Protein AF-A0A962A8T6-F1 (afdb_monomer)

Solvent-accessible surface area (backbone atoms only — not comparable to full-atom values): 10203 Å² total; per-residue (Å²): 91,57,53,55,59,55,25,60,76,69,73,47,80,78,48,64,32,93,52,78,96,57,47,80,35,38,54,54,79,51,56,68,70,55,35,50,51,38,38,69,52,76,84,82,89,51,74,67,56,49,52,52,28,54,52,21,35,56,50,42,55,50,53,51,45,28,55,49,25,48,38,35,74,73,49,40,69,48,75,90,39,96,53,52,36,25,36,41,40,38,36,60,89,46,50,38,37,44,69,26,79,38,67,68,55,43,45,52,49,51,44,65,74,36,37,63,39,89,88,78,69,49,62,50,62,69,54,48,53,59,22,32,38,37,32,29,46,32,36,57,84,45,54,68,47,77,78,41,34,43,56,7,74,81,46,78,58,70,80,73,79,56,72,64,32,62,50,91,91,54,95,54,28,50,54,62,52,33,74,62,79,123

Sequence (182 aa):
MNLAALMAERGIADRTLPFGRYRDLPLSLVSRDYIAWLARSSSPKDAVFASFVADARKLQEALDAETIADGVLAGRAASGKPHPVYAIERLGDIDGVTLHDTIDAALAALSREYPVHPETGVRTTPDPEDDRILIWEILPTCHKKVVWHFSGWHWNAEEFGLDHGTLPGDAHCLYFLACNED

Nearest PDB structures (foldseek):
  6ndp-assembly1_B  TM=3.870E-01  e=3.115E+00  Xanthomonas campestris pv. campestris str. 8004
  1ca1-assembly1_A  TM=2.313E-01  e=9.636E+00  Clostridium perfringens

Structure (mmCIF, N/CA/C/O backbone):
data_AF-A0A962A8T6-F1
#
_entry.id   AF-A0A962A8T6-F1
#
loop_
_atom_site.group_PDB
_atom_site.id
_atom_site.type_symbol
_atom_site.label_atom_id
_atom_site.label_alt_id
_atom_site.label_comp_id
_atom_site.label_asym_id
_atom_site.label_entity_id
_atom_site.label_seq_id
_atom_site.pdbx_PDB_ins_code
_atom_site.Cartn_x
_atom_site.Cartn_y
_atom_site.Cartn_z
_atom_site.occupancy
_atom_site.B_iso_or_equiv
_atom_site.auth_seq_id
_atom_site.auth_comp_id
_atom_site.auth_asym_id
_atom_site.auth_atom_id
_atom_site.pdbx_PDB_model_num
ATOM 1 N N . MET A 1 1 ? -8.266 2.558 -0.183 1.00 64.88 1 MET A N 1
ATOM 2 C CA . MET A 1 1 ? -8.022 1.289 0.554 1.00 64.88 1 MET A CA 1
ATOM 3 C C . MET A 1 1 ? -9.172 0.823 1.466 1.00 64.88 1 MET A C 1
ATOM 5 O O . MET A 1 1 ? -9.723 1.600 2.256 1.00 64.88 1 MET A O 1
ATOM 9 N N . ASN A 1 2 ? -9.500 -0.478 1.406 1.00 76.81 2 ASN A N 1
ATOM 10 C CA . ASN A 1 2 ? -10.350 -1.188 2.381 1.00 76.81 2 ASN A CA 1
ATOM 11 C C . ASN A 1 2 ? -9.621 -1.303 3.740 1.00 76.81 2 ASN A C 1
ATOM 13 O O . ASN A 1 2 ? -8.437 -1.631 3.776 1.00 76.81 2 ASN A O 1
ATOM 17 N N . LEU A 1 3 ? -10.314 -1.071 4.865 1.00 80.88 3 LEU A N 1
ATOM 18 C CA . LEU A 1 3 ? -9.729 -1.186 6.211 1.00 80.88 3 LEU A CA 1
ATOM 19 C C . LEU A 1 3 ? -9.088 -2.556 6.463 1.00 80.88 3 LEU A C 1
ATOM 21 O O . LEU A 1 3 ? -8.042 -2.610 7.098 1.00 80.88 3 LEU A O 1
ATOM 25 N N . ALA A 1 4 ? -9.662 -3.642 5.939 1.00 80.00 4 ALA A N 1
ATOM 26 C CA . ALA A 1 4 ? -9.093 -4.982 6.081 1.00 80.00 4 ALA A CA 1
ATOM 27 C C . ALA A 1 4 ? -7.697 -5.099 5.441 1.00 80.00 4 ALA A C 1
ATOM 29 O O . ALA A 1 4 ? -6.780 -5.644 6.054 1.00 80.00 4 ALA A O 1
ATOM 30 N N . ALA A 1 5 ? -7.516 -4.533 4.243 1.00 72.75 5 ALA A N 1
ATOM 31 C CA . ALA A 1 5 ? -6.233 -4.536 3.540 1.00 72.75 5 ALA A CA 1
ATOM 32 C C . ALA A 1 5 ? -5.190 -3.686 4.283 1.00 72.75 5 ALA A C 1
ATOM 34 O O . ALA A 1 5 ? -4.072 -4.139 4.521 1.00 72.75 5 ALA A O 1
ATOM 35 N N . LEU A 1 6 ? -5.592 -2.500 4.756 1.00 77.81 6 LEU A N 1
ATOM 36 C CA . LEU A 1 6 ? -4.735 -1.636 5.572 1.00 77.81 6 LEU A CA 1
ATOM 37 C C . LEU A 1 6 ? -4.297 -2.322 6.872 1.00 77.81 6 LEU A C 1
ATOM 39 O O . LEU A 1 6 ? -3.151 -2.210 7.306 1.00 77.81 6 LEU A O 1
ATOM 43 N N . MET A 1 7 ? -5.215 -3.045 7.510 1.00 83.00 7 MET A N 1
ATOM 44 C CA . MET A 1 7 ? -4.932 -3.810 8.719 1.00 83.00 7 MET A CA 1
ATOM 45 C C . MET A 1 7 ? -3.929 -4.931 8.458 1.00 83.00 7 MET A C 1
ATOM 47 O O . MET A 1 7 ? -2.983 -5.072 9.232 1.00 83.00 7 MET A O 1
ATOM 51 N N . ALA A 1 8 ? -4.086 -5.672 7.358 1.00 76.12 8 ALA A N 1
ATOM 52 C CA . ALA A 1 8 ? -3.148 -6.715 6.956 1.00 76.12 8 ALA A CA 1
ATOM 53 C C . ALA A 1 8 ? -1.743 -6.145 6.685 1.00 76.12 8 ALA A C 1
ATOM 55 O O . ALA A 1 8 ? -0.771 -6.631 7.266 1.00 76.12 8 ALA A O 1
ATOM 56 N N . GLU A 1 9 ? -1.639 -5.057 5.910 1.00 70.94 9 GLU A N 1
ATOM 57 C CA . GLU A 1 9 ? -0.370 -4.368 5.608 1.00 70.94 9 GLU A CA 1
ATOM 58 C C . GLU A 1 9 ? 0.372 -3.944 6.888 1.00 70.94 9 GLU A C 1
ATOM 60 O O . GLU A 1 9 ? 1.596 -4.060 7.000 1.00 70.94 9 GLU A O 1
ATOM 65 N N . ARG A 1 10 ? -0.374 -3.455 7.885 1.00 72.94 10 ARG A N 1
ATOM 66 C CA . ARG A 1 10 ? 0.173 -2.916 9.139 1.00 72.94 10 ARG A CA 1
ATOM 67 C C . ARG A 1 10 ? 0.275 -3.942 10.264 1.00 72.94 10 ARG A C 1
ATOM 69 O O . ARG A 1 10 ? 0.683 -3.578 11.369 1.00 72.94 10 ARG A O 1
ATOM 76 N N . GLY A 1 11 ? -0.080 -5.203 10.009 1.00 76.81 11 GLY A N 1
ATOM 77 C CA . GLY A 1 11 ? -0.077 -6.265 11.016 1.00 76.81 11 GLY A CA 1
ATOM 78 C C . GLY A 1 11 ? -1.025 -5.985 12.189 1.00 76.81 11 GLY A C 1
ATOM 79 O O . GLY A 1 11 ? -0.717 -6.312 13.337 1.00 76.81 11 GLY A O 1
ATOM 80 N N . ILE A 1 12 ? -2.154 -5.327 11.924 1.00 83.12 12 ILE A N 1
ATOM 81 C CA . ILE A 1 12 ? -3.186 -5.012 12.915 1.00 83.12 12 ILE A CA 1
ATOM 82 C C . ILE A 1 12 ? -4.232 -6.126 12.877 1.00 83.12 12 ILE A C 1
ATOM 84 O O . ILE A 1 12 ? -4.820 -6.406 11.837 1.00 83.12 12 ILE A O 1
ATOM 88 N N . ALA A 1 13 ? -4.476 -6.768 14.019 1.00 84.94 13 ALA A N 1
ATOM 89 C CA . ALA A 1 13 ? -5.439 -7.860 14.103 1.00 84.94 13 ALA A CA 1
ATOM 90 C C . ALA A 1 13 ? -6.881 -7.353 13.951 1.00 84.94 13 ALA A C 1
ATOM 92 O O . ALA A 1 13 ? -7.291 -6.407 14.630 1.00 84.94 13 ALA A O 1
ATOM 93 N N . ASP A 1 14 ? -7.672 -8.031 13.118 1.00 89.81 14 ASP A N 1
ATOM 94 C CA . ASP A 1 14 ? -9.087 -7.716 12.936 1.00 89.81 14 ASP A CA 1
ATOM 95 C C . ASP A 1 14 ? -9.955 -8.331 14.039 1.00 89.81 14 ASP A C 1
ATOM 97 O O . ASP A 1 14 ? -10.406 -9.473 13.965 1.00 89.81 14 ASP A O 1
ATOM 101 N N . ARG A 1 15 ? -10.123 -7.578 15.131 1.00 90.62 15 ARG A N 1
ATOM 102 C CA . ARG A 1 15 ? -10.813 -8.033 16.346 1.00 90.62 15 ARG A CA 1
ATOM 103 C C . ARG A 1 15 ? -12.268 -7.579 16.375 1.00 90.62 15 ARG A C 1
ATOM 105 O O . ARG A 1 15 ? -12.582 -6.444 16.029 1.00 90.62 15 ARG A O 1
ATOM 112 N N . THR A 1 16 ? -13.148 -8.430 16.895 1.00 94.38 16 THR A N 1
ATOM 113 C CA . THR A 1 16 ? -14.561 -8.102 17.125 1.00 94.38 16 THR A CA 1
ATOM 114 C C . THR A 1 16 ? -14.741 -7.171 18.324 1.00 94.38 16 THR A C 1
ATOM 116 O O . THR A 1 16 ? -14.280 -7.473 19.425 1.00 94.38 16 THR A O 1
ATOM 119 N N . LEU A 1 17 ? -15.446 -6.054 18.133 1.00 91.88 17 LEU A N 1
ATOM 120 C CA . LEU A 1 17 ? -15.735 -5.071 19.179 1.00 91.88 17 LEU A CA 1
ATOM 121 C C . LEU A 1 17 ? -16.710 -5.624 20.235 1.00 91.88 17 LEU A C 1
ATOM 123 O O . LEU A 1 17 ? -17.843 -5.965 19.900 1.00 91.88 17 LEU A O 1
ATOM 127 N N . PRO A 1 18 ? -16.357 -5.623 21.534 1.00 92.19 18 PRO A N 1
ATOM 128 C CA . PRO A 1 18 ? -17.246 -6.111 22.590 1.00 92.19 18 PRO A CA 1
ATOM 129 C C . PRO A 1 18 ? -18.161 -5.023 23.183 1.00 92.19 18 PRO A C 1
ATOM 131 O O . PRO A 1 18 ? -18.877 -5.272 24.154 1.00 92.19 18 PRO A O 1
ATOM 134 N N . PHE A 1 19 ? -18.142 -3.801 22.644 1.00 89.94 19 PHE A N 1
ATOM 135 C CA . PHE A 1 19 ? -18.845 -2.648 23.211 1.00 89.94 19 PHE A CA 1
ATOM 136 C C . PHE A 1 19 ? -19.290 -1.638 22.147 1.00 89.94 19 PHE A C 1
ATOM 138 O O . PHE A 1 19 ? -18.890 -1.691 20.987 1.00 89.94 19 PHE A O 1
ATOM 145 N N . GLY A 1 20 ? -20.063 -0.642 22.591 1.00 88.00 20 GLY A N 1
ATOM 146 C CA . GLY A 1 20 ? -20.396 0.537 21.797 1.00 88.00 20 GLY A CA 1
ATOM 147 C C . GLY A 1 20 ? -21.420 0.274 20.694 1.00 88.00 20 GLY A C 1
ATOM 148 O O . GLY A 1 20 ? -22.147 -0.714 20.715 1.00 88.00 20 GLY A O 1
ATOM 149 N N . ARG A 1 21 ? -21.499 1.211 19.742 1.00 89.00 21 ARG A N 1
ATOM 150 C CA . ARG A 1 21 ? -22.480 1.195 18.644 1.00 89.00 21 ARG A CA 1
ATOM 151 C C . ARG A 1 21 ? -22.258 0.046 17.656 1.00 89.00 21 ARG A C 1
ATOM 153 O O . ARG A 1 21 ? -23.227 -0.443 17.095 1.00 89.00 21 ARG A O 1
ATOM 160 N N . TYR A 1 22 ? -21.005 -0.356 17.455 1.00 92.12 22 TYR A N 1
ATOM 161 C CA . TYR A 1 22 ? -20.598 -1.400 16.509 1.00 92.12 22 TYR A CA 1
ATOM 162 C C . TYR A 1 22 ? -20.230 -2.704 17.226 1.00 92.12 22 TYR A C 1
ATOM 164 O O . TYR A 1 22 ? -19.305 -3.404 16.827 1.00 92.12 22 TYR A O 1
ATOM 172 N N . ARG A 1 23 ? -20.917 -3.003 18.332 1.00 92.62 23 ARG A N 1
ATOM 173 C CA . ARG A 1 23 ? -20.714 -4.251 19.066 1.00 92.62 23 ARG A CA 1
ATOM 174 C C . ARG A 1 23 ? -20.942 -5.453 18.141 1.00 92.62 23 ARG A C 1
ATOM 176 O O . ARG A 1 23 ? -21.835 -5.420 17.300 1.00 92.62 23 ARG A O 1
ATOM 183 N N . ASP A 1 24 ? -20.135 -6.491 18.337 1.00 93.56 24 ASP A N 1
ATOM 184 C CA . ASP A 1 24 ? -20.158 -7.763 17.611 1.00 93.56 24 ASP A CA 1
ATOM 185 C C . ASP A 1 24 ? -19.755 -7.649 16.127 1.00 93.56 24 ASP A C 1
ATOM 187 O O . ASP A 1 24 ? -19.827 -8.626 15.384 1.00 93.56 24 ASP A O 1
ATOM 191 N N . LEU A 1 25 ? -19.241 -6.485 15.707 1.00 93.88 25 LEU A N 1
ATOM 192 C CA . LEU A 1 25 ? -18.621 -6.289 14.398 1.00 93.88 25 LEU A CA 1
ATOM 193 C C . LEU A 1 25 ? -17.084 -6.281 14.501 1.00 93.88 25 LEU A C 1
ATOM 195 O O . LEU A 1 25 ? -16.539 -5.769 15.486 1.00 93.88 25 LEU A O 1
ATOM 199 N N . PRO A 1 26 ? -16.373 -6.843 13.507 1.00 92.69 26 PRO A N 1
ATOM 200 C CA . PRO A 1 26 ? -14.920 -6.721 13.388 1.00 92.69 26 PRO A CA 1
ATOM 201 C C . PRO A 1 26 ? -14.510 -5.271 13.100 1.00 92.69 26 PRO A C 1
ATOM 203 O O . PRO A 1 26 ? -15.273 -4.530 12.476 1.00 92.69 26 PRO A O 1
ATOM 206 N N . LEU A 1 27 ? -13.313 -4.864 13.541 1.00 89.69 27 LEU A N 1
ATOM 207 C CA . LEU A 1 27 ? -12.774 -3.513 13.320 1.00 89.69 27 LEU A CA 1
ATOM 208 C C . LEU A 1 27 ? -12.817 -3.096 11.847 1.00 89.69 27 LEU A C 1
ATOM 210 O O . LEU A 1 27 ? -13.111 -1.938 11.556 1.00 89.69 27 LEU A O 1
ATOM 214 N N . SER A 1 28 ? -12.536 -4.028 10.938 1.00 90.12 28 SER A N 1
ATOM 215 C CA . SER A 1 28 ? -12.524 -3.792 9.492 1.00 90.12 28 SER A CA 1
ATOM 216 C C . SER A 1 28 ? -13.873 -3.335 8.923 1.00 90.12 28 SER A C 1
ATOM 218 O O . SER A 1 28 ? -13.904 -2.655 7.899 1.00 90.12 28 SER A O 1
ATOM 220 N N . LEU A 1 29 ? -14.986 -3.657 9.592 1.00 91.62 29 LEU A N 1
ATOM 221 C CA . LEU A 1 29 ? -16.348 -3.307 9.165 1.00 91.62 29 LEU A CA 1
ATOM 222 C C . LEU A 1 29 ? -16.914 -2.074 9.882 1.00 91.62 29 LEU A C 1
ATOM 224 O O . LEU A 1 29 ? -18.083 -1.717 9.717 1.00 91.62 29 LEU A O 1
ATOM 228 N N . VAL A 1 30 ? -16.102 -1.416 10.701 1.00 91.44 30 VAL A N 1
ATOM 229 C CA . VAL A 1 30 ? -16.508 -0.253 11.486 1.00 91.44 30 VAL A CA 1
ATOM 230 C C . VAL A 1 30 ? -16.269 1.029 10.693 1.00 91.44 30 VAL A C 1
ATOM 232 O O . VAL A 1 30 ? -15.313 1.145 9.930 1.00 91.44 30 VAL A O 1
ATOM 235 N N . SER A 1 31 ? -17.125 2.041 10.876 1.00 91.31 31 SER A N 1
ATOM 236 C CA . SER A 1 31 ? -16.968 3.307 10.153 1.00 91.31 31 SER A CA 1
ATOM 237 C C . SER A 1 31 ? -15.683 4.045 10.547 1.00 91.31 31 SER A C 1
ATOM 239 O O . SER A 1 31 ? -15.323 4.106 11.726 1.00 91.31 31 SER A O 1
ATOM 241 N N . ARG A 1 32 ? -15.042 4.711 9.575 1.00 90.38 32 ARG A N 1
ATOM 242 C CA . ARG A 1 32 ? -13.829 5.525 9.795 1.00 90.38 32 ARG A CA 1
ATOM 243 C C . ARG A 1 32 ? -14.016 6.577 10.898 1.00 90.38 32 ARG A C 1
ATOM 245 O O . ARG A 1 32 ? -13.147 6.735 11.747 1.00 90.38 32 ARG A O 1
ATOM 252 N N . ASP A 1 33 ? -15.190 7.207 10.978 1.00 91.56 33 ASP A N 1
ATOM 253 C CA . ASP A 1 33 ? -15.512 8.159 12.054 1.00 91.56 33 ASP A CA 1
ATOM 254 C C . ASP A 1 33 ? -15.456 7.539 13.455 1.00 91.56 33 ASP A C 1
ATOM 256 O O . ASP A 1 33 ? -15.075 8.198 14.426 1.00 91.56 33 ASP A O 1
ATOM 260 N N . TYR A 1 34 ? -15.840 6.266 13.578 1.00 92.31 34 TYR A N 1
ATOM 261 C CA . TYR A 1 34 ? -15.824 5.565 14.855 1.00 92.31 34 TYR A CA 1
ATOM 262 C C . TYR A 1 34 ? -14.409 5.130 15.234 1.00 92.31 34 TYR A C 1
ATOM 264 O O . TYR A 1 34 ? -14.047 5.232 16.405 1.00 92.31 34 TYR A O 1
ATOM 272 N N . ILE A 1 35 ? -13.589 4.737 14.256 1.00 92.31 35 ILE A N 1
ATOM 273 C CA . ILE A 1 35 ? -12.146 4.534 14.445 1.00 92.31 35 ILE A CA 1
ATOM 274 C C . ILE A 1 35 ? -11.491 5.828 14.944 1.00 92.31 35 ILE A C 1
ATOM 276 O O . ILE A 1 35 ? -10.820 5.816 15.975 1.00 92.31 35 ILE A O 1
ATOM 280 N N . ALA A 1 36 ? -11.771 6.963 14.300 1.00 92.75 36 ALA A N 1
ATOM 281 C CA . ALA A 1 36 ? -11.248 8.265 14.709 1.00 92.75 36 ALA A CA 1
ATOM 282 C C . ALA A 1 36 ? -11.699 8.659 16.127 1.00 92.75 36 ALA A C 1
ATOM 284 O O . ALA A 1 36 ? -10.928 9.211 16.916 1.00 92.75 36 ALA A O 1
ATOM 285 N N . TRP A 1 37 ? -12.954 8.368 16.480 1.00 93.44 37 TRP A N 1
ATOM 286 C CA . TRP A 1 37 ? -13.465 8.568 17.836 1.00 93.44 37 TRP A CA 1
ATOM 287 C C . TRP A 1 37 ? -12.764 7.665 18.865 1.00 93.44 37 TRP A C 1
ATOM 289 O O . TRP A 1 37 ? -12.344 8.161 19.915 1.00 93.44 37 TRP A O 1
ATOM 299 N N . LEU A 1 38 ? -12.580 6.373 18.567 1.00 92.19 38 LEU A N 1
ATOM 300 C CA . LEU A 1 38 ? -11.841 5.442 19.425 1.00 92.19 38 LEU A CA 1
ATOM 301 C C . LEU A 1 38 ? -10.397 5.910 19.631 1.00 92.19 38 LEU A C 1
ATOM 303 O O . LEU A 1 38 ? -9.933 5.967 20.767 1.00 92.19 38 LEU A O 1
ATOM 307 N N . ALA A 1 39 ? -9.710 6.317 18.563 1.00 92.62 39 ALA A N 1
ATOM 308 C CA . ALA A 1 39 ? -8.321 6.765 18.613 1.00 92.62 39 ALA A CA 1
ATOM 309 C C . ALA A 1 39 ? -8.121 7.992 19.526 1.00 92.62 39 ALA A C 1
ATOM 311 O O . ALA A 1 39 ? -7.145 8.065 20.283 1.00 92.62 39 ALA A O 1
ATOM 312 N N . ARG A 1 40 ? -9.077 8.934 19.493 1.00 92.50 40 ARG A N 1
ATOM 313 C CA . ARG A 1 40 ? -9.092 10.155 20.321 1.00 92.50 40 ARG A CA 1
ATOM 314 C C . ARG A 1 40 ? -9.614 9.943 21.741 1.00 92.50 40 ARG A C 1
ATOM 316 O O . ARG A 1 40 ? -9.533 10.862 22.555 1.00 92.50 40 ARG A O 1
ATOM 323 N N . SER A 1 41 ? -10.166 8.773 22.050 1.00 88.00 41 SER A N 1
ATOM 324 C CA . SER A 1 41 ? -10.720 8.509 23.374 1.00 88.00 41 SER A CA 1
ATOM 325 C C . SER A 1 41 ? -9.610 8.519 24.431 1.00 88.00 41 SER A C 1
ATOM 327 O O . SER A 1 41 ? -8.580 7.852 24.303 1.00 88.00 41 SER A O 1
ATOM 329 N N . SER A 1 42 ? -9.817 9.298 25.493 1.00 77.75 42 SER A N 1
ATOM 330 C CA . SER A 1 42 ? -8.986 9.268 26.697 1.00 77.75 42 SER A CA 1
ATOM 331 C C . SER A 1 42 ? -9.291 7.988 27.476 1.00 77.75 42 S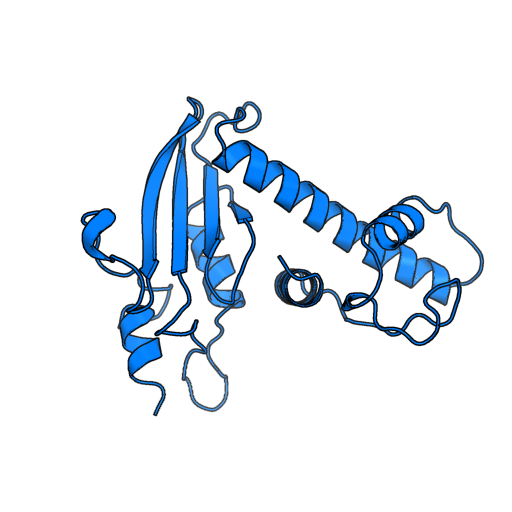ER A C 1
ATOM 333 O O . SER A 1 42 ? -10.451 7.745 27.809 1.00 77.75 42 SER A O 1
ATOM 335 N N . SER A 1 43 ? -8.286 7.164 27.778 1.00 61.84 43 SER A N 1
ATOM 336 C CA . SER A 1 43 ? -8.463 5.997 28.664 1.00 61.84 43 SER A CA 1
ATOM 337 C C . SER A 1 43 ? -9.049 6.441 30.025 1.00 61.84 43 SER A C 1
ATOM 339 O O . SER A 1 43 ? -8.544 7.452 30.523 1.00 61.84 43 SER A O 1
ATOM 341 N N . PRO A 1 44 ? -10.041 5.748 30.664 1.00 61.94 44 PRO A N 1
ATOM 342 C CA . PRO A 1 44 ? -10.351 4.299 30.572 1.00 61.94 44 PRO A CA 1
ATOM 343 C C . PRO A 1 44 ? -11.860 3.866 30.557 1.00 61.94 44 PRO A C 1
ATOM 345 O O . PRO A 1 44 ? -12.748 4.676 30.813 1.00 61.94 44 PRO A O 1
ATOM 348 N N . LYS A 1 45 ? -12.131 2.544 30.395 1.00 61.72 45 LYS A N 1
ATOM 349 C CA . LYS A 1 45 ? -13.181 1.791 31.152 1.00 61.72 45 LYS A CA 1
ATOM 350 C C . LYS A 1 45 ? -12.765 0.361 31.584 1.00 61.72 45 LYS A C 1
ATOM 352 O O . LYS A 1 45 ? -13.172 -0.047 32.663 1.00 61.72 45 LYS A O 1
ATOM 357 N N . ASP A 1 46 ? -11.900 -0.344 30.848 1.00 80.25 46 ASP 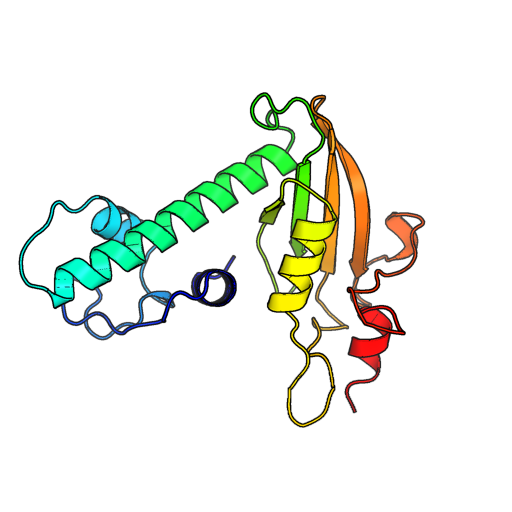A N 1
ATOM 358 C CA . ASP A 1 46 ? -11.135 -1.534 31.290 1.00 80.25 46 ASP A CA 1
ATOM 359 C C . ASP A 1 46 ? -9.936 -1.795 30.336 1.00 80.25 46 ASP A C 1
ATOM 361 O O . ASP A 1 46 ? -9.711 -1.026 29.392 1.00 80.25 46 ASP A O 1
ATOM 365 N N . ALA A 1 47 ? -9.158 -2.863 30.570 1.00 85.62 47 ALA A N 1
ATOM 366 C CA . ALA A 1 47 ? -8.017 -3.253 29.728 1.00 85.62 47 ALA A CA 1
ATOM 367 C C . ALA A 1 47 ? -8.411 -3.654 28.292 1.00 85.62 47 ALA A C 1
ATOM 369 O O . ALA A 1 47 ? -7.638 -3.438 27.355 1.00 85.62 47 ALA A O 1
ATOM 370 N N . VAL A 1 48 ? -9.618 -4.197 28.102 1.00 87.94 48 VAL A N 1
ATOM 371 C CA . VAL A 1 48 ? -10.148 -4.549 26.783 1.00 87.94 48 VAL A CA 1
ATOM 372 C C . VAL A 1 48 ? -10.343 -3.270 25.980 1.00 87.94 48 VAL A C 1
ATOM 374 O O . VAL A 1 48 ? -9.740 -3.136 24.919 1.00 87.94 48 VAL A O 1
ATOM 377 N N . PHE A 1 49 ? -11.065 -2.281 26.510 1.00 90.19 49 PHE A N 1
ATOM 378 C CA . PHE A 1 49 ? -11.268 -0.993 25.841 1.00 90.19 49 PHE A CA 1
ATOM 379 C C . PHE A 1 49 ? -9.940 -0.311 25.480 1.00 90.19 49 PHE A C 1
ATOM 381 O O . PHE A 1 49 ? -9.767 0.150 24.353 1.00 90.19 49 PHE A O 1
ATOM 388 N N . ALA A 1 50 ? -8.966 -0.312 26.398 1.00 89.31 50 ALA A N 1
ATOM 389 C CA . ALA A 1 50 ? -7.649 0.278 26.153 1.00 89.31 50 ALA A CA 1
ATOM 390 C C . ALA A 1 50 ? -6.910 -0.371 24.967 1.00 89.31 50 ALA A C 1
ATOM 392 O O . ALA A 1 50 ? -6.288 0.337 24.174 1.00 89.31 50 ALA A O 1
ATOM 393 N N . SER A 1 51 ? -7.015 -1.694 24.800 1.00 90.19 51 SER A N 1
ATOM 394 C CA . SER A 1 51 ? -6.420 -2.383 23.647 1.00 90.19 51 SER A CA 1
ATOM 395 C C . SER A 1 51 ? -7.052 -1.950 22.317 1.00 90.19 51 SER A C 1
ATOM 397 O O . SER A 1 51 ? -6.345 -1.760 21.335 1.00 90.19 51 SER A O 1
ATOM 399 N N . PHE A 1 52 ? -8.374 -1.747 22.278 1.00 91.19 52 PHE A N 1
ATOM 400 C CA . PHE A 1 52 ? -9.079 -1.277 21.077 1.00 91.19 52 PHE A CA 1
ATOM 401 C C . PHE A 1 52 ? -8.741 0.178 20.745 1.00 91.19 52 PHE A C 1
ATOM 403 O O . PHE A 1 52 ? -8.617 0.518 19.574 1.00 91.19 52 PHE A O 1
ATOM 410 N N . VAL A 1 53 ? -8.528 1.030 21.754 1.00 91.31 53 VAL A N 1
ATOM 411 C CA . VAL A 1 53 ? -8.010 2.392 21.539 1.00 91.31 53 VAL A CA 1
ATOM 412 C C . VAL A 1 53 ? -6.613 2.351 20.913 1.00 91.31 53 VAL A C 1
ATOM 414 O O . VAL A 1 53 ? -6.339 3.126 20.002 1.00 91.31 53 VAL A O 1
ATOM 417 N N . ALA A 1 54 ? -5.734 1.449 21.363 1.00 89.81 54 ALA A N 1
ATOM 418 C CA . ALA A 1 54 ? -4.396 1.306 20.789 1.00 89.81 54 ALA A CA 1
ATOM 419 C C . ALA A 1 54 ? -4.437 0.860 19.317 1.00 89.81 54 ALA A C 1
ATOM 421 O O . ALA A 1 54 ? -3.745 1.450 18.489 1.00 89.81 54 ALA A O 1
ATOM 422 N N . ASP A 1 55 ? -5.277 -0.121 18.978 1.00 89.94 55 ASP A N 1
ATOM 423 C CA . ASP A 1 55 ? -5.457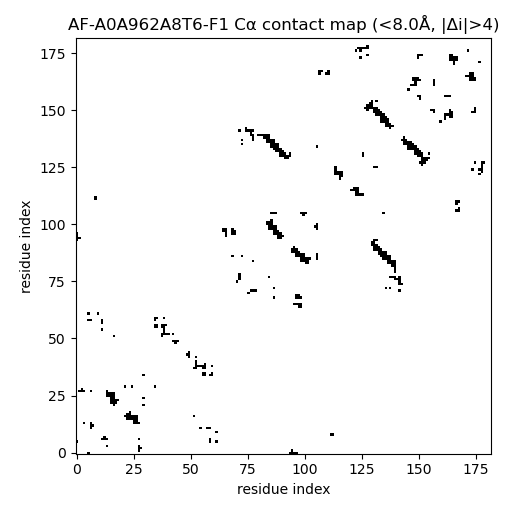 -0.553 17.586 1.00 89.94 55 ASP A CA 1
ATOM 424 C C . ASP A 1 55 ? -6.073 0.553 16.726 1.00 89.94 55 ASP A C 1
ATOM 426 O O . ASP A 1 55 ? -5.582 0.824 15.634 1.00 89.94 55 ASP A O 1
ATOM 430 N N . ALA A 1 56 ? -7.091 1.254 17.236 1.00 91.06 56 ALA A N 1
ATOM 431 C CA . ALA A 1 56 ? -7.718 2.367 16.531 1.00 91.06 56 ALA A CA 1
ATOM 432 C C . ALA A 1 56 ? -6.747 3.529 16.286 1.00 91.06 56 ALA A C 1
ATOM 434 O O . ALA A 1 56 ? -6.834 4.171 15.246 1.00 91.06 56 ALA A O 1
ATOM 435 N N . ARG A 1 57 ? -5.802 3.792 17.201 1.00 91.44 57 ARG A N 1
ATOM 436 C CA . ARG A 1 57 ? -4.734 4.783 16.982 1.00 91.44 57 ARG A CA 1
ATOM 437 C C . ARG A 1 57 ? -3.813 4.378 15.843 1.00 91.44 57 ARG A C 1
ATOM 439 O O . ARG A 1 57 ? -3.601 5.190 14.955 1.00 91.44 57 ARG A O 1
ATOM 446 N N . LYS A 1 58 ? -3.350 3.126 15.820 1.00 90.31 58 LYS A N 1
ATOM 447 C CA . LYS A 1 58 ? -2.545 2.608 14.703 1.00 90.31 58 LYS A CA 1
ATOM 448 C C . LYS A 1 58 ? -3.304 2.690 13.377 1.00 90.31 58 LYS A C 1
ATOM 450 O O . LYS A 1 58 ? -2.732 3.076 12.365 1.00 90.31 58 LYS A O 1
ATOM 455 N N . LEU A 1 59 ? -4.598 2.361 13.391 1.00 89.69 59 LEU A N 1
ATOM 456 C CA . LEU A 1 59 ? -5.462 2.469 12.216 1.00 89.69 59 LEU A CA 1
ATOM 457 C C . LEU A 1 59 ? -5.600 3.920 11.749 1.00 89.69 59 LEU A C 1
ATOM 459 O O . LEU A 1 59 ? -5.479 4.196 10.562 1.00 89.69 59 LEU A O 1
ATOM 463 N N . GLN A 1 60 ? -5.843 4.846 12.679 1.00 91.44 60 GLN A N 1
ATOM 464 C CA . GLN A 1 60 ? -5.988 6.265 12.371 1.00 91.44 60 GLN A CA 1
ATOM 465 C C . GLN A 1 60 ? -4.686 6.853 11.825 1.00 91.44 60 GLN A C 1
ATOM 467 O O . GLN A 1 60 ? -4.724 7.552 10.823 1.00 91.44 60 GLN A O 1
ATOM 472 N N . GLU A 1 61 ? -3.544 6.525 12.430 1.00 89.62 61 GLU A N 1
ATOM 473 C CA . GLU A 1 61 ? -2.223 6.919 11.929 1.00 89.62 61 GLU A CA 1
ATOM 474 C C . GLU A 1 61 ? -1.999 6.424 10.495 1.00 89.62 61 GLU A C 1
ATOM 476 O O . GLU A 1 61 ?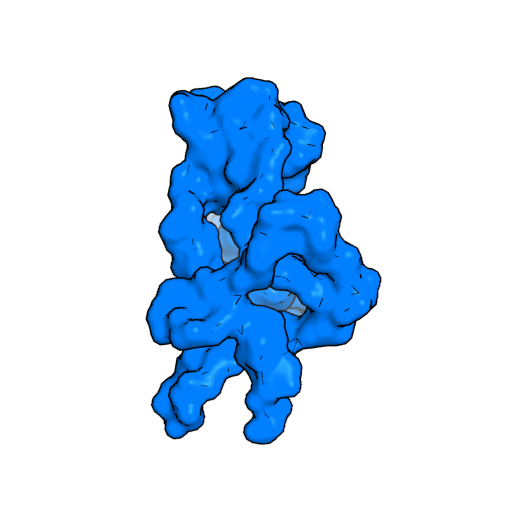 -1.476 7.160 9.660 1.00 89.62 61 GLU A O 1
ATOM 481 N N . ALA A 1 62 ? -2.433 5.201 10.183 1.00 85.69 62 ALA A N 1
ATOM 482 C CA . ALA A 1 62 ? -2.324 4.645 8.842 1.00 85.69 62 ALA A CA 1
ATOM 483 C C . ALA A 1 62 ? -3.280 5.315 7.831 1.00 85.69 62 ALA A C 1
ATOM 485 O O . ALA A 1 62 ? -2.868 5.605 6.711 1.00 85.69 62 ALA A O 1
ATOM 486 N N . LEU A 1 63 ? -4.517 5.634 8.230 1.00 87.62 63 LEU A N 1
ATOM 487 C CA . LEU A 1 63 ? -5.475 6.393 7.408 1.00 87.62 63 LEU A CA 1
ATOM 488 C C . LEU A 1 63 ? -5.003 7.831 7.140 1.00 87.62 63 LEU A C 1
ATOM 490 O O . LEU A 1 63 ? -5.156 8.357 6.034 1.00 87.62 63 LEU A O 1
ATOM 494 N N . ASP A 1 64 ? -4.416 8.475 8.148 1.00 89.12 64 ASP A N 1
ATOM 495 C CA . ASP A 1 64 ? -3.824 9.804 8.009 1.00 89.12 64 ASP A CA 1
ATOM 496 C C . ASP A 1 64 ? -2.613 9.743 7.065 1.00 89.12 64 ASP A C 1
ATOM 498 O O . ASP A 1 64 ? -2.455 10.611 6.205 1.00 89.12 64 ASP A O 1
ATOM 502 N N . ALA A 1 65 ? -1.792 8.690 7.164 1.00 86.62 65 ALA A N 1
ATOM 503 C CA . ALA A 1 65 ? -0.670 8.455 6.260 1.00 86.62 65 ALA A CA 1
ATOM 504 C C . ALA A 1 65 ? -1.117 8.218 4.807 1.00 86.62 65 ALA A C 1
ATOM 506 O O . ALA A 1 65 ? -0.488 8.770 3.907 1.00 86.62 65 ALA A O 1
ATOM 507 N N . GLU A 1 66 ? -2.200 7.470 4.569 1.00 86.50 66 GLU A N 1
ATOM 508 C CA . GLU A 1 66 ? -2.814 7.305 3.237 1.00 86.50 66 GLU A CA 1
ATOM 509 C C . GLU A 1 66 ? -3.298 8.658 2.694 1.00 86.50 66 GLU A C 1
ATOM 511 O O . GLU A 1 66 ? -2.944 9.047 1.587 1.00 86.50 66 GLU A O 1
ATOM 516 N N . THR A 1 67 ? -3.990 9.458 3.513 1.00 88.50 67 THR A N 1
ATOM 517 C CA . THR A 1 67 ? -4.448 10.805 3.115 1.00 88.50 67 THR A CA 1
ATOM 518 C C . THR A 1 67 ? -3.278 11.725 2.739 1.00 88.50 67 THR A C 1
ATOM 520 O O . THR A 1 67 ? -3.365 12.529 1.805 1.00 88.50 67 THR A O 1
ATOM 523 N N . ILE A 1 68 ? -2.167 11.634 3.476 1.00 88.44 68 ILE A N 1
ATOM 524 C CA . ILE A 1 68 ? -0.929 12.345 3.147 1.00 88.44 68 ILE A CA 1
ATOM 525 C C . ILE A 1 68 ? -0.350 11.806 1.836 1.00 88.44 68 ILE A C 1
ATOM 527 O O . ILE A 1 68 ? 0.037 12.604 0.985 1.00 88.44 68 ILE A O 1
ATOM 531 N N . ALA A 1 69 ? -0.318 10.485 1.658 1.00 88.75 69 ALA A N 1
ATOM 532 C CA . ALA A 1 69 ? 0.188 9.822 0.464 1.00 88.75 69 ALA A CA 1
ATOM 533 C C . ALA A 1 69 ? -0.567 10.237 -0.801 1.00 88.75 69 ALA A C 1
ATOM 535 O O . ALA A 1 69 ? 0.070 10.682 -1.756 1.00 88.75 69 ALA A O 1
ATOM 536 N N . ASP A 1 70 ? -1.898 10.213 -0.762 1.00 89.56 70 ASP A N 1
ATOM 537 C CA . ASP A 1 70 ? -2.770 10.715 -1.826 1.00 89.56 70 ASP A CA 1
ATOM 538 C C . ASP A 1 70 ? -2.475 12.179 -2.136 1.00 89.56 70 ASP A C 1
ATOM 540 O O . ASP A 1 70 ? -2.332 12.578 -3.292 1.00 89.56 70 ASP A O 1
ATOM 544 N N . GLY A 1 71 ? -2.338 12.998 -1.090 1.00 89.19 71 GLY A N 1
ATOM 545 C CA . GLY A 1 71 ? -1.987 14.403 -1.228 1.00 89.19 71 GLY A CA 1
ATOM 546 C C . GLY A 1 71 ? -0.669 14.597 -1.975 1.00 89.19 71 GLY A C 1
ATOM 547 O O . GLY A 1 71 ? -0.610 15.391 -2.914 1.00 89.19 71 GLY A O 1
ATOM 548 N N . VAL A 1 72 ? 0.375 13.872 -1.574 1.00 88.69 72 VAL A N 1
ATOM 549 C CA . VAL A 1 72 ? 1.703 13.940 -2.195 1.00 88.69 72 VAL A CA 1
ATOM 550 C C . VAL A 1 72 ? 1.665 13.441 -3.638 1.00 88.69 72 VAL A C 1
ATOM 552 O O . VAL A 1 72 ? 2.196 14.104 -4.529 1.00 88.69 72 VAL A O 1
ATOM 555 N N . 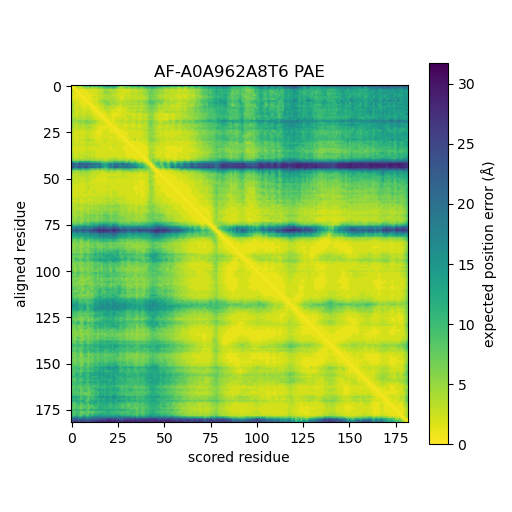LEU A 1 73 ? 0.978 12.328 -3.900 1.00 90.00 73 LEU A N 1
ATOM 556 C CA . LEU A 1 73 ? 0.805 11.796 -5.249 1.00 90.00 73 LEU A CA 1
ATOM 557 C C . LEU A 1 73 ? 0.040 12.772 -6.158 1.00 90.00 73 LEU A C 1
ATOM 559 O O . LEU A 1 73 ? 0.377 12.909 -7.338 1.00 90.00 73 LEU A O 1
ATOM 563 N N . ALA A 1 74 ? -0.939 13.499 -5.616 1.00 89.69 74 ALA A N 1
ATOM 564 C CA . ALA A 1 74 ? -1.689 14.548 -6.307 1.00 89.69 74 ALA A CA 1
ATOM 565 C C . ALA A 1 74 ? -0.904 15.865 -6.492 1.00 89.69 74 ALA A C 1
ATOM 567 O O . ALA A 1 74 ? -1.452 16.844 -6.998 1.00 89.69 74 ALA A O 1
ATOM 568 N N . GLY A 1 75 ? 0.371 15.917 -6.090 1.00 83.88 75 GLY A N 1
ATOM 569 C CA . GLY A 1 75 ? 1.232 17.085 -6.270 1.00 83.88 75 GLY A CA 1
ATOM 570 C C . GLY A 1 75 ? 1.129 18.124 -5.154 1.00 83.88 75 GLY A C 1
ATOM 571 O O . GLY A 1 75 ? 1.621 19.243 -5.313 1.00 83.88 75 GLY A O 1
ATOM 572 N N . ARG A 1 76 ? 0.527 17.789 -4.002 1.00 82.81 76 ARG A N 1
ATOM 573 C CA . ARG A 1 76 ? 0.801 18.562 -2.783 1.00 82.81 76 ARG A CA 1
ATOM 574 C C . ARG A 1 76 ? 2.265 18.343 -2.432 1.00 82.81 76 ARG A C 1
ATOM 576 O O . ARG A 1 76 ? 2.776 17.237 -2.582 1.00 82.81 76 ARG A O 1
ATOM 583 N N . ALA A 1 77 ? 2.929 19.400 -1.969 1.00 67.88 77 ALA A N 1
ATOM 584 C CA . ALA A 1 77 ? 4.338 19.330 -1.613 1.00 67.88 77 ALA A CA 1
ATOM 585 C C . ALA A 1 77 ? 4.605 18.082 -0.763 1.00 67.88 77 ALA A C 1
ATOM 587 O O . ALA A 1 77 ? 3.936 17.888 0.256 1.00 67.88 77 ALA A O 1
ATOM 588 N N . ALA A 1 78 ? 5.576 17.266 -1.190 1.00 62.38 78 ALA A N 1
ATOM 589 C CA . ALA A 1 78 ? 6.136 16.155 -0.426 1.00 62.38 78 ALA A CA 1
ATOM 590 C C . ALA A 1 78 ? 6.842 16.719 0.817 1.00 62.38 78 ALA A C 1
ATOM 592 O O . ALA A 1 78 ? 8.062 16.829 0.867 1.00 62.38 78 ALA A O 1
ATOM 593 N N . SER A 1 79 ? 6.038 17.223 1.755 1.00 56.12 79 SER A N 1
ATOM 594 C CA . SER A 1 79 ? 6.362 17.737 3.082 1.00 56.12 79 SER A CA 1
ATOM 595 C C . SER A 1 79 ? 7.842 18.082 3.291 1.00 56.12 79 SER A C 1
ATOM 597 O O . SER A 1 79 ? 8.528 17.375 4.021 1.00 56.12 79 SER A O 1
ATOM 599 N N . GLY A 1 80 ? 8.361 19.123 2.629 1.00 62.00 80 GLY A N 1
ATOM 600 C CA . GLY A 1 80 ? 9.708 19.653 2.887 1.00 62.00 80 GLY A CA 1
ATOM 601 C C . GLY A 1 80 ? 10.855 18.629 2.904 1.00 62.00 80 GLY A C 1
ATOM 602 O O . GLY A 1 80 ? 11.874 18.898 3.541 1.00 62.00 80 GLY A O 1
ATOM 603 N N . LYS A 1 81 ? 10.709 17.457 2.268 1.00 70.31 81 LYS A N 1
ATOM 604 C CA . LYS A 1 81 ? 11.756 16.432 2.278 1.00 70.31 81 LYS A CA 1
ATOM 605 C C . LYS A 1 81 ? 12.885 16.855 1.329 1.00 70.31 81 LYS A C 1
ATOM 607 O O . LYS A 1 81 ? 12.608 17.290 0.212 1.00 70.31 81 LYS A O 1
ATOM 612 N N . PRO A 1 82 ? 14.162 16.728 1.736 1.00 80.06 82 PRO A N 1
ATOM 613 C CA . PRO A 1 82 ? 15.301 17.108 0.894 1.00 80.06 82 PRO A CA 1
ATOM 614 C C . PRO A 1 82 ? 15.579 16.104 -0.238 1.00 80.06 82 PRO A C 1
ATOM 616 O O . PRO A 1 82 ? 16.427 16.358 -1.092 1.00 80.06 82 PRO A O 1
ATOM 619 N N . HIS A 1 83 ? 14.886 14.964 -0.243 1.00 87.31 83 HIS A N 1
ATOM 620 C CA . HIS A 1 83 ? 15.106 13.843 -1.151 1.00 87.31 83 HIS A CA 1
ATOM 621 C C . HIS A 1 83 ? 13.782 13.380 -1.772 1.00 87.31 83 HIS A C 1
ATOM 623 O O . HIS A 1 83 ? 12.722 13.692 -1.217 1.00 87.31 83 HIS A O 1
ATOM 629 N N . PRO A 1 84 ? 13.831 12.655 -2.907 1.00 91.62 84 PRO A N 1
ATOM 630 C CA . PRO A 1 84 ? 12.647 12.035 -3.482 1.00 91.62 84 PRO A CA 1
ATOM 631 C C . PRO A 1 84 ? 11.964 11.095 -2.490 1.00 91.62 84 PRO A C 1
ATOM 633 O O . PRO A 1 84 ? 12.623 10.475 -1.656 1.00 91.62 84 PRO A O 1
ATOM 636 N N . VAL A 1 85 ? 10.649 10.980 -2.615 1.00 94.62 85 VAL A N 1
ATOM 637 C CA . VAL A 1 85 ? 9.838 9.982 -1.911 1.00 94.62 85 VAL A CA 1
ATOM 638 C C . VAL A 1 85 ? 9.196 9.047 -2.924 1.00 94.62 85 VAL A C 1
ATOM 640 O O . VAL A 1 85 ? 9.039 9.403 -4.093 1.00 94.62 85 VAL A O 1
ATOM 643 N N . TYR A 1 86 ? 8.819 7.857 -2.472 1.00 96.06 86 TYR A N 1
ATOM 644 C CA . TYR A 1 86 ? 8.287 6.805 -3.325 1.00 96.06 86 TYR A CA 1
ATOM 645 C C . TYR A 1 86 ? 6.856 6.484 -2.918 1.00 96.06 86 TYR A C 1
ATOM 647 O O . TYR A 1 86 ? 6.614 6.084 -1.781 1.00 96.06 86 TYR A O 1
ATOM 655 N N . ALA A 1 87 ? 5.903 6.674 -3.827 1.00 95.62 87 ALA A N 1
ATOM 656 C CA . ALA A 1 87 ? 4.506 6.329 -3.591 1.00 95.62 87 ALA A CA 1
ATOM 657 C C . ALA A 1 87 ? 4.167 5.024 -4.308 1.00 95.62 87 ALA A C 1
ATOM 659 O O . ALA A 1 87 ? 4.361 4.935 -5.515 1.00 95.62 87 ALA A O 1
ATOM 660 N N . ILE A 1 88 ? 3.644 4.038 -3.584 1.00 96.62 88 ILE A N 1
ATOM 661 C CA . ILE A 1 88 ? 2.988 2.876 -4.190 1.00 96.62 88 ILE A CA 1
ATOM 662 C C . ILE A 1 88 ? 1.516 3.234 -4.351 1.00 96.62 88 ILE A C 1
ATOM 664 O O . ILE A 1 88 ? 0.857 3.477 -3.342 1.00 96.62 88 ILE A O 1
ATOM 668 N N . GLU A 1 89 ? 1.028 3.259 -5.582 1.00 96.56 89 GLU A N 1
ATOM 669 C CA . GLU A 1 89 ? -0.379 3.423 -5.947 1.00 96.56 89 GLU A CA 1
ATOM 670 C C . GLU A 1 89 ? -0.934 2.075 -6.415 1.00 96.56 89 GLU A C 1
ATOM 672 O O . GLU A 1 89 ? -0.307 1.400 -7.234 1.00 96.56 89 GLU A O 1
ATOM 677 N N . ARG A 1 90 ? -2.092 1.687 -5.880 1.00 95.12 90 ARG A N 1
ATOM 678 C CA . ARG A 1 90 ? -2.805 0.441 -6.190 1.00 95.12 90 ARG A CA 1
ATOM 679 C C . ARG A 1 90 ? -4.131 0.788 -6.856 1.00 95.12 90 ARG A C 1
ATOM 681 O O . ARG A 1 90 ? -4.806 1.708 -6.399 1.00 95.12 90 ARG A O 1
ATOM 688 N N . LEU A 1 91 ? -4.464 0.091 -7.933 1.00 94.31 91 LEU A N 1
ATOM 689 C CA . LEU A 1 91 ? -5.639 0.316 -8.773 1.00 94.31 91 LEU A CA 1
ATOM 690 C C . LEU A 1 91 ? -6.218 -1.039 -9.202 1.00 94.31 91 LEU A C 1
ATOM 692 O O . LEU A 1 91 ? -5.464 -2.004 -9.304 1.00 94.31 91 LEU A O 1
ATOM 696 N N . GLY A 1 92 ? -7.511 -1.080 -9.530 1.00 92.12 92 GLY A N 1
ATOM 697 C CA . GLY A 1 92 ? -8.215 -2.312 -9.900 1.00 92.12 92 GLY A CA 1
ATOM 698 C C . GLY A 1 92 ? -9.124 -2.784 -8.770 1.00 92.12 92 GLY A C 1
ATOM 699 O O . GLY A 1 92 ? -9.842 -1.967 -8.183 1.00 92.12 92 GLY A O 1
ATOM 700 N N . ASP A 1 93 ? -9.065 -4.077 -8.456 1.00 89.94 93 ASP A N 1
ATOM 701 C CA . ASP A 1 93 ? -9.754 -4.661 -7.300 1.00 89.94 93 ASP A CA 1
ATOM 702 C C . ASP A 1 93 ? -9.010 -4.367 -5.987 1.00 89.94 93 ASP A C 1
ATOM 704 O O . ASP A 1 93 ? -9.592 -4.371 -4.893 1.00 89.94 93 ASP A O 1
ATOM 708 N N . ILE A 1 94 ? -7.728 -4.018 -6.098 1.00 88.00 94 ILE A N 1
ATOM 709 C CA . ILE A 1 94 ? -6.933 -3.380 -5.050 1.00 88.00 94 ILE A CA 1
ATOM 710 C C . ILE A 1 94 ? -6.995 -1.846 -5.131 1.00 88.00 94 ILE A C 1
ATOM 712 O O . ILE A 1 94 ? -7.159 -1.249 -6.191 1.00 88.00 94 ILE A O 1
ATOM 716 N N . ASP A 1 95 ? -6.818 -1.176 -3.989 1.00 87.12 95 ASP A N 1
ATOM 717 C CA . ASP A 1 95 ? -6.854 0.289 -3.920 1.00 87.12 95 ASP A CA 1
ATOM 718 C C . ASP A 1 95 ? -6.071 0.830 -2.715 1.00 87.12 95 ASP A C 1
ATOM 720 O O . ASP A 1 95 ? -6.065 0.234 -1.631 1.00 87.12 95 ASP A O 1
ATOM 724 N N . GLY A 1 96 ? -5.479 2.012 -2.878 1.00 88.25 96 GLY A N 1
ATOM 725 C CA . GLY A 1 96 ? -4.794 2.762 -1.830 1.00 88.25 96 GLY A CA 1
ATOM 726 C C . GLY A 1 96 ? -3.391 3.217 -2.207 1.00 88.25 96 GLY A C 1
ATOM 727 O O . GLY A 1 96 ? -2.713 2.623 -3.052 1.00 88.25 96 GLY A O 1
ATOM 728 N N . VAL A 1 97 ? -2.926 4.254 -1.506 1.00 91.94 97 VAL A N 1
ATOM 729 C CA . VAL A 1 97 ? -1.599 4.837 -1.713 1.00 91.94 97 VAL A CA 1
ATOM 730 C C . VAL A 1 97 ? -0.779 4.801 -0.428 1.00 91.94 97 VAL A C 1
ATOM 732 O O . VAL A 1 97 ? -1.240 5.158 0.654 1.00 91.94 97 VAL A O 1
ATOM 735 N N . THR A 1 98 ? 0.483 4.388 -0.544 1.00 92.06 98 THR A N 1
ATOM 736 C CA . THR A 1 98 ? 1.434 4.365 0.581 1.00 92.06 98 THR A CA 1
ATOM 737 C C . THR A 1 98 ? 2.726 5.078 0.210 1.00 92.06 98 THR A C 1
ATOM 739 O O . THR A 1 98 ? 3.234 4.861 -0.887 1.00 92.06 98 THR A O 1
ATOM 742 N N . LEU A 1 99 ? 3.282 5.878 1.125 1.00 92.19 99 LEU A N 1
ATOM 743 C CA . LEU A 1 99 ? 4.565 6.567 0.943 1.00 92.19 99 LEU A CA 1
ATOM 744 C C . LEU A 1 99 ? 5.720 5.851 1.639 1.00 92.19 99 LEU A C 1
ATOM 746 O O . LEU A 1 99 ? 5.588 5.380 2.768 1.00 92.19 99 LEU A O 1
ATOM 750 N N . HIS A 1 100 ? 6.874 5.878 0.982 1.00 93.38 100 HIS A N 1
ATOM 751 C CA . HIS A 1 100 ? 8.124 5.272 1.420 1.00 93.38 100 HIS A CA 1
ATOM 752 C C . HIS A 1 100 ? 9.286 6.232 1.168 1.00 93.38 100 HIS A C 1
ATOM 754 O O . HIS A 1 100 ? 9.288 6.996 0.201 1.00 93.38 100 HIS A O 1
ATOM 760 N N . ASP A 1 101 ? 10.296 6.188 2.033 1.00 92.56 101 ASP A N 1
ATOM 761 C CA . ASP A 1 101 ? 11.461 7.077 1.931 1.00 92.56 101 ASP A CA 1
ATOM 762 C C . ASP A 1 101 ? 12.471 6.626 0.867 1.00 92.56 101 ASP A C 1
ATOM 764 O O . ASP A 1 101 ? 13.269 7.429 0.389 1.00 92.56 101 ASP A O 1
ATOM 768 N N . THR A 1 102 ? 12.444 5.348 0.484 1.00 95.56 102 THR A N 1
ATOM 769 C CA . THR A 1 102 ? 13.332 4.768 -0.529 1.00 95.56 102 THR A CA 1
ATOM 770 C C . THR A 1 102 ? 12.583 3.769 -1.406 1.00 95.56 102 THR A C 1
ATOM 772 O O . THR A 1 102 ? 11.565 3.205 -0.994 1.00 95.56 102 THR A O 1
ATOM 775 N N . ILE A 1 103 ? 13.120 3.509 -2.602 1.00 96.75 103 ILE A N 1
ATOM 776 C CA . ILE A 1 103 ? 12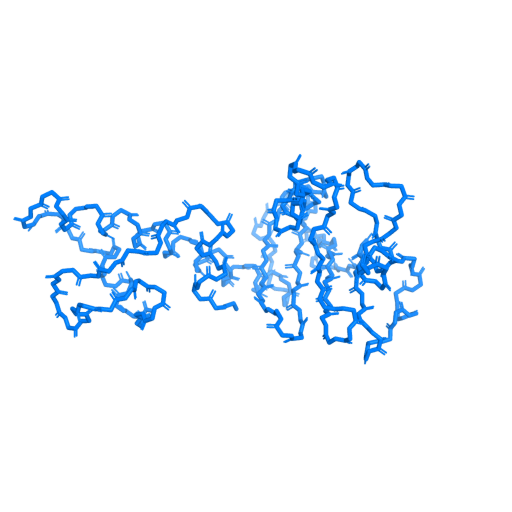.609 2.455 -3.485 1.00 96.75 103 ILE A CA 1
ATOM 777 C C . ILE A 1 103 ? 12.695 1.074 -2.822 1.00 96.75 103 ILE A C 1
ATOM 779 O O . ILE A 1 103 ? 11.738 0.310 -2.884 1.00 96.75 103 ILE A O 1
ATOM 783 N N . ASP A 1 104 ? 13.780 0.784 -2.101 1.00 96.69 104 ASP A N 1
ATOM 784 C CA . ASP A 1 104 ? 13.953 -0.492 -1.397 1.00 96.69 104 ASP A CA 1
ATOM 785 C C . ASP A 1 104 ? 12.876 -0.705 -0.330 1.00 96.69 104 ASP A C 1
ATOM 787 O O . ASP A 1 104 ? 12.362 -1.811 -0.174 1.00 96.69 104 ASP A O 1
ATOM 791 N N . ALA A 1 105 ? 12.491 0.356 0.389 1.00 94.88 105 ALA A N 1
ATOM 792 C CA . ALA A 1 105 ? 11.417 0.287 1.373 1.00 94.88 105 ALA A CA 1
ATOM 793 C C . ALA A 1 105 ? 10.058 0.010 0.711 1.00 94.88 105 ALA A C 1
ATOM 795 O O . ALA A 1 105 ? 9.296 -0.813 1.223 1.00 94.88 105 ALA A O 1
ATOM 796 N N . ALA A 1 106 ? 9.792 0.631 -0.444 1.00 95.75 106 ALA A N 1
ATOM 797 C CA . ALA A 1 106 ? 8.586 0.379 -1.227 1.00 95.75 106 ALA A CA 1
ATOM 798 C C . ALA A 1 106 ? 8.538 -1.070 -1.750 1.00 95.75 106 ALA A C 1
ATOM 800 O O . ALA A 1 106 ? 7.548 -1.772 -1.552 1.00 95.75 106 ALA A O 1
ATOM 801 N N . LEU A 1 107 ? 9.632 -1.567 -2.333 1.00 97.12 107 LEU A N 1
ATOM 802 C CA . LEU A 1 107 ? 9.730 -2.950 -2.814 1.00 97.12 107 LEU A CA 1
ATOM 803 C C . LEU A 1 107 ? 9.639 -3.972 -1.673 1.00 97.12 107 LEU A C 1
ATOM 805 O O . LEU A 1 107 ? 9.014 -5.024 -1.823 1.00 97.12 107 LEU A O 1
ATOM 809 N N . ALA A 1 108 ? 10.215 -3.665 -0.510 1.00 94.12 108 ALA A N 1
ATOM 810 C CA . ALA A 1 108 ? 10.078 -4.492 0.684 1.00 94.12 108 ALA A CA 1
ATOM 811 C C . ALA A 1 108 ? 8.638 -4.498 1.220 1.00 94.12 108 ALA A C 1
ATOM 813 O O . ALA A 1 108 ? 8.212 -5.504 1.783 1.00 94.12 108 ALA A O 1
ATOM 814 N N . ALA A 1 109 ? 7.888 -3.401 1.066 1.00 91.56 109 ALA A N 1
ATOM 815 C CA . ALA A 1 109 ? 6.466 -3.362 1.398 1.00 91.56 109 ALA A CA 1
ATOM 816 C C . ALA A 1 109 ? 5.650 -4.260 0.463 1.00 91.56 109 ALA A C 1
ATOM 818 O O . ALA A 1 109 ? 4.939 -5.127 0.964 1.00 91.56 109 ALA A O 1
ATOM 819 N N . LEU A 1 110 ? 5.849 -4.158 -0.856 1.00 94.12 110 LEU A N 1
ATOM 820 C CA . LEU A 1 110 ? 5.210 -5.068 -1.817 1.00 94.12 110 LEU A CA 1
ATOM 821 C C . LEU A 1 110 ? 5.584 -6.532 -1.566 1.00 94.12 110 LEU A C 1
ATOM 823 O O . LEU A 1 110 ? 4.732 -7.404 -1.632 1.00 94.12 110 LEU A O 1
ATOM 827 N N . SER A 1 111 ? 6.834 -6.816 -1.196 1.00 93.88 111 SER A N 1
ATOM 828 C CA . SER A 1 111 ? 7.264 -8.185 -0.869 1.00 93.88 111 SER A CA 1
ATOM 829 C C . SER A 1 111 ? 6.566 -8.765 0.366 1.00 93.88 111 SER A C 1
ATOM 831 O O . SER A 1 111 ? 6.476 -9.984 0.487 1.00 93.88 111 SER A O 1
ATOM 833 N N . ARG A 1 112 ? 6.114 -7.914 1.300 1.00 90.31 112 ARG A N 1
ATOM 834 C CA . ARG A 1 112 ? 5.310 -8.332 2.460 1.00 90.31 112 ARG A CA 1
ATOM 835 C C . ARG A 1 112 ? 3.833 -8.486 2.115 1.00 90.31 112 ARG A C 1
ATOM 837 O O . ARG A 1 112 ? 3.185 -9.342 2.700 1.00 90.31 112 ARG A O 1
ATOM 844 N N . GLU A 1 113 ? 3.327 -7.645 1.218 1.00 89.44 113 GLU A N 1
ATOM 845 C CA . GLU A 1 113 ? 1.953 -7.699 0.706 1.00 89.44 113 GLU A CA 1
ATOM 846 C C . GLU A 1 113 ? 1.727 -8.948 -0.154 1.00 89.44 113 GLU A C 1
ATOM 848 O O . GLU A 1 113 ? 0.697 -9.601 -0.033 1.00 89.44 113 GLU A O 1
ATOM 853 N N . TYR A 1 114 ? 2.747 -9.332 -0.921 1.00 91.44 114 TYR A N 1
ATOM 854 C CA . TYR A 1 114 ? 2.762 -10.485 -1.812 1.00 91.44 114 TYR A CA 1
ATOM 855 C C . TYR A 1 114 ? 3.827 -11.495 -1.368 1.00 91.44 114 TYR A C 1
ATOM 857 O O . TYR A 1 114 ? 4.863 -11.609 -2.025 1.00 91.44 114 TYR A O 1
ATOM 865 N N . PRO A 1 115 ? 3.668 -12.172 -0.216 1.00 91.19 115 PRO A N 1
ATOM 866 C CA . PRO A 1 115 ? 4.698 -13.041 0.338 1.00 91.19 115 PRO A CA 1
ATOM 867 C C . PRO A 1 115 ? 4.902 -14.324 -0.476 1.00 91.19 115 PRO A C 1
ATOM 869 O O . PRO A 1 115 ? 4.036 -14.791 -1.211 1.00 91.19 115 PRO A O 1
ATOM 872 N N . VAL A 1 116 ? 6.064 -14.946 -0.277 1.00 91.31 116 VAL A N 1
ATOM 873 C CA . VAL A 1 116 ? 6.322 -16.319 -0.725 1.00 91.31 116 VAL A CA 1
ATOM 874 C C . VAL A 1 116 ? 5.713 -17.293 0.278 1.00 91.31 116 VAL A C 1
ATOM 876 O O . VAL A 1 116 ? 6.021 -17.232 1.471 1.00 91.31 116 VAL A O 1
ATOM 879 N N . HIS A 1 117 ? 4.859 -18.197 -0.196 1.00 88.38 117 HIS A N 1
ATOM 880 C CA . HIS A 1 117 ? 4.253 -19.224 0.635 1.00 88.38 117 HIS A CA 1
ATOM 881 C C . HIS A 1 117 ? 5.337 -20.197 1.137 1.00 88.38 117 HIS A C 1
ATOM 883 O O . HIS A 1 117 ? 6.084 -20.759 0.329 1.00 88.38 117 HIS A O 1
ATOM 889 N N . PRO A 1 118 ? 5.447 -20.429 2.459 1.00 87.00 118 PRO A N 1
ATOM 890 C CA . PRO A 1 118 ? 6.587 -21.136 3.044 1.00 87.00 118 PRO A CA 1
ATOM 891 C C . PRO A 1 118 ? 6.672 -22.611 2.635 1.00 87.00 118 PRO A C 1
ATOM 893 O O . PRO A 1 118 ? 7.758 -23.182 2.647 1.00 87.00 118 PRO A O 1
ATOM 896 N N . GLU A 1 119 ? 5.545 -23.233 2.282 1.00 87.06 119 GLU A N 1
ATOM 897 C CA . GLU A 1 119 ? 5.496 -24.664 1.954 1.00 87.06 119 GLU A CA 1
ATOM 898 C C . GLU A 1 119 ? 5.718 -24.949 0.467 1.00 87.06 119 GLU A C 1
ATO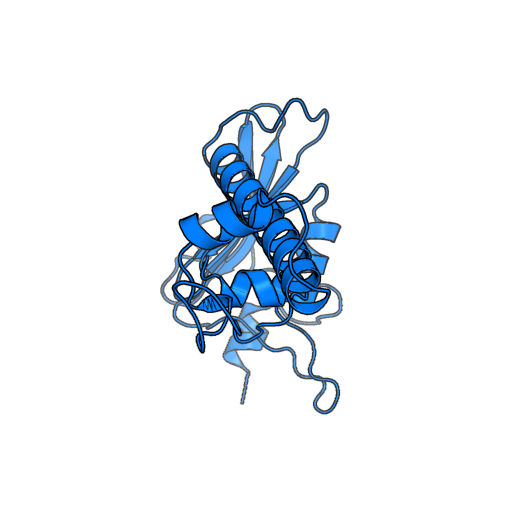M 900 O O . GLU A 1 119 ? 6.304 -25.969 0.115 1.00 87.06 119 GLU A O 1
ATOM 905 N N . THR A 1 120 ? 5.251 -24.059 -0.409 1.00 86.38 120 THR A N 1
ATOM 906 C CA . THR A 1 120 ? 5.270 -24.269 -1.866 1.00 86.38 120 THR A CA 1
ATOM 907 C C . THR A 1 120 ? 6.393 -23.484 -2.536 1.00 86.38 120 THR A C 1
ATOM 909 O O . THR A 1 120 ? 6.784 -23.815 -3.650 1.00 86.38 120 THR A O 1
ATOM 912 N N . GLY A 1 121 ? 6.922 -22.445 -1.877 1.00 85.94 121 GLY A N 1
ATOM 913 C CA . GLY A 1 121 ? 7.885 -21.520 -2.474 1.00 85.94 121 GLY A CA 1
ATOM 914 C C . GLY A 1 121 ? 7.278 -20.610 -3.547 1.00 85.94 121 GLY A C 1
ATOM 915 O O . GLY A 1 121 ? 8.015 -19.862 -4.183 1.00 85.94 121 GLY A O 1
ATOM 916 N N . VAL A 1 122 ? 5.956 -20.659 -3.743 1.00 87.12 122 VAL A N 1
ATOM 917 C CA . VAL A 1 122 ? 5.228 -19.835 -4.715 1.00 87.12 122 VAL A CA 1
ATOM 918 C C . VAL A 1 122 ? 4.860 -18.506 -4.068 1.00 87.12 122 VAL A C 1
ATOM 920 O O . VAL A 1 122 ? 4.375 -18.470 -2.936 1.00 87.12 122 VAL A O 1
ATOM 923 N N . ARG A 1 123 ? 5.120 -17.406 -4.774 1.00 90.31 123 ARG A N 1
ATOM 924 C CA . ARG A 1 123 ? 4.712 -16.064 -4.357 1.00 90.31 123 ARG A CA 1
ATOM 925 C C . ARG A 1 123 ? 3.229 -15.866 -4.641 1.00 90.31 123 ARG A C 1
ATOM 927 O O . ARG A 1 123 ? 2.800 -16.175 -5.738 1.00 90.31 123 ARG A O 1
ATOM 934 N N . THR A 1 124 ? 2.486 -15.314 -3.687 1.00 91.94 124 THR A N 1
ATOM 935 C CA . THR A 1 124 ? 1.126 -14.815 -3.945 1.00 91.94 124 THR A CA 1
ATOM 936 C C . THR A 1 124 ? 1.194 -13.569 -4.814 1.00 91.94 124 THR A C 1
ATOM 938 O O . THR A 1 124 ? 2.012 -12.697 -4.519 1.00 91.94 124 THR A O 1
ATOM 941 N N . THR A 1 125 ? 0.331 -13.415 -5.805 1.00 93.06 125 THR A N 1
ATOM 942 C CA . THR A 1 125 ? 0.403 -12.280 -6.736 1.00 93.06 125 THR A CA 1
ATOM 943 C C . THR A 1 125 ? -0.878 -11.435 -6.771 1.00 93.06 125 THR A C 1
ATOM 945 O O . THR A 1 125 ? -1.915 -11.866 -6.266 1.00 93.06 125 THR A O 1
ATOM 948 N N . PRO A 1 126 ? -0.803 -10.180 -7.262 1.00 93.50 126 PRO A N 1
ATOM 949 C CA . PRO A 1 126 ? -1.993 -9.414 -7.647 1.00 93.50 126 PRO A CA 1
ATOM 950 C C . PRO A 1 126 ? -2.701 -10.056 -8.843 1.00 93.50 126 PRO A C 1
ATOM 952 O O . PRO A 1 126 ? -2.071 -10.790 -9.606 1.00 93.50 126 PRO A O 1
ATOM 955 N N . ASP A 1 127 ? -3.977 -9.721 -9.040 1.00 93.94 127 ASP A N 1
ATOM 956 C CA . ASP A 1 127 ? -4.761 -10.252 -10.153 1.00 93.94 127 ASP A CA 1
ATOM 957 C C . ASP A 1 127 ? -4.151 -9.823 -11.511 1.00 93.94 127 ASP A C 1
ATOM 959 O O . ASP A 1 127 ? -4.027 -8.621 -11.784 1.00 93.94 127 ASP A O 1
ATOM 963 N N . PRO A 1 128 ? -3.738 -10.767 -12.384 1.00 95.19 128 PRO A N 1
ATOM 964 C CA . PRO A 1 128 ? -3.184 -10.443 -13.696 1.00 95.19 128 PRO A CA 1
ATOM 965 C C . PRO A 1 128 ? -4.210 -9.885 -14.691 1.00 95.19 128 PRO A C 1
ATOM 967 O O . PRO A 1 128 ? -3.796 -9.416 -15.753 1.00 95.19 128 PRO A O 1
ATOM 970 N N . GLU A 1 129 ? -5.506 -9.926 -14.390 1.00 95.12 129 GLU A N 1
ATOM 971 C CA . GLU A 1 129 ? -6.585 -9.347 -15.189 1.00 95.12 129 GLU A CA 1
ATOM 972 C C . GLU A 1 129 ? -6.769 -7.861 -14.866 1.00 95.12 129 GLU A C 1
ATOM 974 O O . GLU A 1 129 ? -6.518 -6.994 -15.717 1.00 95.12 129 GLU A O 1
ATOM 979 N N . ASP A 1 130 ? -7.148 -7.575 -13.620 1.00 95.00 130 ASP A N 1
ATOM 980 C CA . ASP A 1 130 ? -7.753 -6.299 -13.235 1.00 95.00 130 ASP A CA 1
ATOM 981 C C . ASP A 1 130 ? -6.854 -5.387 -12.391 1.00 95.00 130 ASP A C 1
ATOM 983 O O . ASP A 1 130 ? -7.069 -4.169 -12.373 1.00 95.00 130 ASP A O 1
ATOM 987 N N . ASP A 1 131 ? -5.812 -5.907 -11.738 1.00 96.38 131 ASP A N 1
ATOM 988 C CA . ASP A 1 131 ? -5.003 -5.107 -10.816 1.00 96.38 131 ASP A CA 1
ATOM 989 C C . ASP A 1 131 ? -3.878 -4.327 -11.512 1.00 96.38 131 ASP A C 1
ATOM 991 O O . ASP A 1 131 ? -3.273 -4.739 -12.503 1.00 96.38 131 ASP A O 1
ATOM 995 N N . ARG A 1 132 ? -3.520 -3.172 -10.950 1.00 97.12 132 ARG A N 1
ATOM 996 C CA . ARG A 1 132 ? -2.351 -2.378 -11.343 1.00 97.12 132 ARG A CA 1
ATOM 997 C C . ARG A 1 132 ? -1.675 -1.799 -10.111 1.00 97.12 132 ARG A C 1
ATOM 999 O O . ARG A 1 132 ? -2.312 -1.224 -9.234 1.00 97.12 132 ARG A O 1
ATOM 1006 N N . ILE A 1 133 ? -0.350 -1.902 -10.079 1.00 97.81 133 ILE A N 1
ATOM 1007 C CA . ILE A 1 133 ? 0.486 -1.361 -9.005 1.00 97.81 133 ILE A CA 1
ATOM 1008 C C . ILE A 1 133 ? 1.558 -0.492 -9.637 1.00 97.81 133 ILE A C 1
ATOM 1010 O O . ILE A 1 133 ? 2.313 -0.959 -10.485 1.00 97.81 133 ILE A O 1
ATOM 1014 N N . LEU A 1 134 ? 1.663 0.761 -9.211 1.00 98.31 134 LEU A N 1
ATOM 1015 C CA . LEU A 1 134 ? 2.677 1.698 -9.688 1.00 98.31 134 LEU A CA 1
ATOM 1016 C C . LEU A 1 134 ? 3.534 2.160 -8.520 1.00 98.31 134 LEU A C 1
ATOM 1018 O O . LEU A 1 134 ? 3.001 2.562 -7.489 1.00 98.31 134 LEU A O 1
ATOM 1022 N N . ILE A 1 135 ? 4.853 2.188 -8.698 1.00 98.25 135 ILE A N 1
ATOM 1023 C CA . ILE A 1 135 ? 5.735 2.943 -7.806 1.00 98.25 135 ILE A CA 1
ATOM 1024 C C . ILE A 1 135 ? 6.133 4.234 -8.506 1.00 98.25 135 ILE A C 1
ATOM 1026 O O . ILE A 1 135 ? 6.813 4.222 -9.533 1.00 98.25 135 ILE A O 1
ATOM 1030 N N . TRP A 1 136 ? 5.735 5.353 -7.917 1.00 97.81 136 TRP A N 1
ATOM 1031 C CA . TRP A 1 136 ? 6.095 6.693 -8.349 1.00 97.81 136 TRP A CA 1
ATOM 1032 C C . TRP A 1 136 ? 7.315 7.184 -7.582 1.00 97.81 136 TRP A C 1
ATOM 1034 O O . TRP A 1 136 ? 7.271 7.254 -6.358 1.00 97.81 136 TRP A O 1
ATOM 1044 N N . GLU A 1 137 ? 8.366 7.605 -8.282 1.00 96.94 137 GLU A N 1
ATOM 1045 C CA . GLU A 1 137 ? 9.379 8.493 -7.708 1.00 96.94 137 GLU A CA 1
ATOM 1046 C C . GLU A 1 137 ? 8.854 9.928 -7.787 1.00 96.94 137 GLU A C 1
ATOM 1048 O O . GLU A 1 137 ? 8.551 10.420 -8.877 1.00 96.94 137 GLU A O 1
ATOM 1053 N N . ILE A 1 138 ? 8.745 10.599 -6.641 1.00 95.19 138 ILE A N 1
ATOM 1054 C CA . ILE A 1 138 ? 8.227 11.962 -6.512 1.00 95.19 138 ILE A CA 1
ATOM 1055 C C . ILE A 1 138 ? 9.347 12.849 -5.974 1.00 95.19 138 ILE A C 1
ATOM 1057 O O . ILE A 1 138 ? 9.798 12.696 -4.838 1.00 95.19 138 ILE A O 1
ATOM 1061 N N . LEU A 1 139 ? 9.805 13.794 -6.792 1.00 91.88 139 LEU A N 1
ATOM 1062 C CA . LEU A 1 139 ? 10.854 14.741 -6.426 1.00 91.88 139 LEU A CA 1
ATOM 1063 C C . LEU A 1 139 ? 10.331 15.794 -5.431 1.00 91.88 139 LEU A C 1
ATOM 1065 O O . LEU A 1 139 ? 9.138 16.102 -5.435 1.00 91.88 139 LEU A O 1
ATOM 1069 N N . PRO A 1 140 ? 11.215 16.467 -4.666 1.00 88.38 140 PRO A N 1
ATOM 1070 C CA . PRO A 1 140 ? 10.823 17.599 -3.817 1.00 88.38 140 PRO A CA 1
ATOM 1071 C C . PRO A 1 140 ? 10.093 18.725 -4.574 1.00 88.38 140 PRO A C 1
ATOM 1073 O O . PRO A 1 140 ? 9.300 19.464 -3.997 1.00 88.38 140 PRO A O 1
ATOM 1076 N N . THR A 1 141 ? 10.328 18.841 -5.885 1.00 87.75 141 THR A N 1
ATOM 1077 C CA . THR A 1 141 ? 9.653 19.788 -6.789 1.00 87.75 141 THR A CA 1
ATOM 1078 C C . THR A 1 141 ? 8.275 19.314 -7.267 1.00 87.75 141 THR A C 1
ATOM 1080 O O . THR A 1 141 ? 7.692 19.958 -8.134 1.00 87.75 141 THR A O 1
ATOM 1083 N N . CYS A 1 142 ? 7.762 18.199 -6.738 1.00 87.50 142 CYS A N 1
ATOM 1084 C CA . CYS A 1 142 ? 6.502 17.540 -7.112 1.00 87.50 142 CYS A CA 1
ATOM 1085 C C . CYS A 1 142 ? 6.456 16.949 -8.530 1.00 87.50 142 CYS A C 1
ATOM 1087 O O . CYS A 1 142 ? 5.439 16.380 -8.921 1.00 87.50 142 CYS A O 1
ATOM 1089 N N . HIS A 1 143 ? 7.548 17.025 -9.296 1.00 90.69 143 HIS A N 1
ATOM 1090 C CA . HIS A 1 143 ? 7.679 16.223 -10.510 1.00 90.69 143 HIS A CA 1
ATOM 1091 C C . HIS A 1 143 ? 7.703 14.747 -10.124 1.00 90.69 143 HIS A C 1
ATOM 1093 O O . HIS A 1 143 ? 8.403 14.369 -9.183 1.00 90.69 143 HIS A O 1
ATOM 1099 N N . LYS A 1 144 ? 6.962 13.923 -10.862 1.00 94.00 144 LYS A N 1
ATOM 1100 C CA . LYS A 1 144 ? 6.872 12.490 -10.606 1.00 94.00 144 LYS A CA 1
ATOM 1101 C C . LYS A 1 144 ? 7.012 11.676 -11.880 1.00 94.00 144 LYS A C 1
ATOM 1103 O O . LYS A 1 144 ? 6.647 12.146 -12.957 1.00 94.00 144 LYS A O 1
ATOM 1108 N N . LYS A 1 145 ? 7.510 10.454 -11.739 1.00 96.00 145 LYS A N 1
ATOM 1109 C CA . LYS A 1 145 ? 7.543 9.441 -12.800 1.00 96.00 145 LYS A CA 1
ATOM 1110 C C . LYS A 1 145 ? 7.318 8.061 -12.192 1.00 96.00 145 LYS A C 1
ATOM 1112 O O . LYS A 1 145 ? 7.685 7.836 -11.040 1.00 96.00 145 LYS A O 1
ATOM 1117 N N . VAL A 1 146 ? 6.753 7.148 -12.969 1.00 98.06 146 VAL A N 1
ATOM 1118 C CA . VAL A 1 146 ? 6.711 5.729 -12.603 1.00 98.06 146 VAL A CA 1
ATOM 1119 C C . VAL A 1 146 ? 8.122 5.155 -12.750 1.00 98.06 146 VAL A C 1
ATOM 1121 O O . VAL A 1 146 ? 8.811 5.453 -13.723 1.00 98.06 146 VAL A O 1
ATOM 1124 N N . VAL A 1 147 ? 8.575 4.391 -11.757 1.00 98.00 147 VAL A N 1
ATOM 1125 C CA . VAL A 1 147 ? 9.903 3.741 -11.733 1.00 98.00 147 VAL A CA 1
ATOM 1126 C C . VAL A 1 147 ? 9.830 2.221 -11.595 1.00 98.00 147 VAL A C 1
ATOM 1128 O O . VAL A 1 147 ? 10.844 1.544 -11.722 1.00 98.00 147 VAL A O 1
ATOM 1131 N N . TRP A 1 148 ? 8.641 1.689 -11.332 1.00 98.38 148 TRP A N 1
ATOM 1132 C CA . TRP A 1 148 ? 8.341 0.264 -11.258 1.00 98.38 148 TRP A CA 1
ATOM 1133 C C . TRP A 1 148 ? 6.836 0.103 -11.464 1.00 98.38 148 TRP A C 1
ATOM 1135 O O . TRP A 1 148 ? 6.070 0.933 -10.964 1.00 98.38 148 TRP A O 1
ATOM 1145 N N . HIS A 1 149 ? 6.400 -0.940 -12.168 1.00 98.31 149 HIS A N 1
ATOM 1146 C CA . HIS A 1 149 ? 4.974 -1.212 -12.310 1.00 98.31 149 HIS A CA 1
ATOM 1147 C C . HIS A 1 149 ? 4.642 -2.701 -12.429 1.00 98.31 149 HIS A C 1
ATOM 1149 O O . HIS A 1 149 ? 5.425 -3.507 -12.925 1.00 98.31 149 HIS A O 1
ATOM 1155 N N . PHE A 1 150 ? 3.425 -3.025 -12.016 1.00 97.81 150 PHE A N 1
ATOM 1156 C CA . PHE A 1 150 ? 2.654 -4.188 -12.421 1.00 97.81 150 PHE A CA 1
ATOM 1157 C C . PHE A 1 150 ? 1.378 -3.672 -13.089 1.00 97.81 150 PHE A C 1
ATOM 1159 O O . PHE A 1 150 ? 0.810 -2.662 -12.666 1.00 97.81 150 PHE A O 1
ATOM 1166 N N . SER A 1 151 ? 0.928 -4.324 -14.152 1.00 97.50 151 SER A N 1
ATOM 1167 C CA . SER A 1 151 ? -0.268 -3.919 -14.887 1.00 97.50 151 SER A CA 1
ATOM 1168 C C . SER A 1 151 ? -0.954 -5.176 -15.404 1.00 97.50 151 SER A C 1
ATOM 1170 O O . SER A 1 151 ? -0.367 -5.889 -16.211 1.00 97.50 151 SER A O 1
ATOM 1172 N N . GLY A 1 152 ? -2.153 -5.467 -14.912 1.00 96.31 152 GLY A N 1
ATOM 1173 C CA . GLY A 1 152 ? -2.985 -6.540 -15.439 1.00 96.31 152 GLY A CA 1
ATOM 1174 C C . GLY A 1 152 ? -3.337 -6.301 -16.908 1.00 96.31 152 GLY A C 1
ATOM 1175 O O . GLY A 1 152 ? -3.141 -5.199 -17.431 1.00 96.31 152 GLY A O 1
ATOM 1176 N N . TRP A 1 153 ? -3.842 -7.317 -17.605 1.00 94.81 153 TRP A N 1
ATOM 1177 C CA . TRP A 1 153 ? -4.045 -7.253 -19.055 1.00 94.81 153 TRP A CA 1
ATOM 1178 C C . TRP A 1 153 ? -5.106 -6.231 -19.491 1.00 94.81 153 TRP A C 1
ATOM 1180 O O . TRP A 1 153 ? -5.133 -5.852 -20.663 1.00 94.81 153 TRP A O 1
ATOM 1190 N N . HIS A 1 154 ? -5.964 -5.752 -18.580 1.00 94.81 154 HIS A N 1
ATOM 1191 C CA . HIS A 1 154 ? -6.885 -4.640 -18.849 1.00 94.81 154 HIS A CA 1
ATOM 1192 C C . HIS A 1 154 ? -6.217 -3.254 -18.826 1.00 94.81 154 HIS A C 1
ATOM 1194 O O . HIS A 1 154 ? -6.833 -2.259 -19.221 1.00 94.81 154 HIS A O 1
ATOM 1200 N N . TRP A 1 155 ? -4.947 -3.169 -18.430 1.00 95.56 155 TRP A N 1
ATOM 1201 C CA . TRP A 1 155 ? -4.172 -1.934 -18.381 1.00 95.56 155 TRP A CA 1
ATOM 1202 C C . TRP A 1 155 ? -3.136 -1.868 -19.509 1.00 95.56 155 TRP A C 1
ATOM 1204 O O . TRP A 1 155 ? -2.563 -2.869 -19.927 1.00 95.56 155 TRP A O 1
ATOM 1214 N N . ASN A 1 156 ? -2.832 -0.655 -19.983 1.00 93.69 156 ASN A N 1
ATOM 1215 C CA . ASN A 1 156 ? -1.764 -0.457 -20.963 1.00 93.69 156 ASN A CA 1
ATOM 1216 C C . ASN A 1 156 ? -0.383 -0.446 -20.283 1.00 93.69 156 ASN A C 1
ATOM 1218 O O . ASN A 1 156 ? 0.031 0.579 -19.743 1.00 93.69 156 ASN A O 1
ATOM 1222 N N . ALA A 1 157 ? 0.342 -1.563 -20.344 1.00 90.38 157 ALA A N 1
ATOM 1223 C CA . ALA A 1 157 ? 1.689 -1.678 -19.780 1.00 90.38 157 ALA A CA 1
ATOM 1224 C C . ALA A 1 157 ? 2.737 -0.796 -20.490 1.00 90.38 157 ALA A C 1
ATOM 1226 O O . ALA A 1 157 ? 3.674 -0.317 -19.852 1.00 90.38 157 ALA A O 1
ATOM 1227 N N . GLU A 1 158 ? 2.567 -0.522 -21.788 1.00 93.25 158 GLU A N 1
ATOM 1228 C CA . GLU A 1 158 ? 3.532 0.254 -22.583 1.00 93.25 158 GLU A CA 1
ATOM 1229 C C . GLU A 1 158 ? 3.513 1.759 -22.254 1.00 93.25 158 GLU A C 1
ATOM 1231 O O . GLU A 1 158 ? 4.408 2.493 -22.675 1.00 93.25 158 GLU A O 1
ATOM 1236 N N . GLU A 1 159 ? 2.527 2.226 -21.473 1.00 94.12 159 GLU A N 1
ATOM 1237 C CA . GLU A 1 159 ? 2.331 3.633 -21.085 1.00 94.12 159 GLU A CA 1
ATOM 1238 C C . GLU A 1 159 ? 3.602 4.276 -20.496 1.00 94.12 159 GLU A C 1
ATOM 1240 O O . GLU A 1 159 ? 3.840 5.471 -20.682 1.00 94.12 159 GLU A O 1
ATOM 1245 N N . PHE A 1 160 ? 4.439 3.490 -19.812 1.00 92.12 160 PHE A N 1
ATOM 1246 C CA . PHE A 1 160 ? 5.605 3.995 -19.080 1.00 92.12 160 PHE A CA 1
ATOM 1247 C C . PHE A 1 160 ? 6.937 3.796 -19.801 1.00 92.12 160 PHE A C 1
ATOM 1249 O O . PHE A 1 160 ? 7.944 4.348 -19.356 1.00 92.12 160 PHE A O 1
ATOM 1256 N N . GLY A 1 161 ? 6.968 3.010 -20.883 1.00 94.06 161 GLY A N 1
ATOM 1257 C CA . GLY A 1 161 ? 8.221 2.592 -21.519 1.00 94.06 161 GLY A CA 1
ATOM 1258 C C . GLY A 1 161 ? 9.150 1.819 -20.571 1.00 94.06 161 GLY A C 1
ATOM 1259 O O . GLY A 1 161 ? 10.370 1.946 -20.675 1.00 94.06 161 GLY A O 1
ATOM 1260 N N . LEU A 1 162 ? 8.573 1.076 -19.622 1.00 95.44 162 LEU A N 1
ATOM 1261 C CA . LEU A 1 162 ? 9.268 0.228 -18.655 1.00 95.44 162 LEU A CA 1
ATOM 1262 C C . LEU A 1 162 ? 8.785 -1.216 -18.812 1.00 95.44 162 LEU A C 1
ATOM 1264 O O . LEU A 1 162 ? 7.651 -1.450 -19.222 1.00 95.44 162 LEU A O 1
ATOM 1268 N N . ASP A 1 163 ? 9.649 -2.166 -18.465 1.00 96.38 163 ASP A N 1
ATOM 1269 C CA . ASP A 1 163 ? 9.237 -3.555 -18.292 1.00 96.38 163 ASP A CA 1
ATOM 1270 C C . ASP A 1 163 ? 8.531 -3.733 -16.940 1.00 96.38 163 ASP A C 1
ATOM 1272 O O . ASP A 1 163 ? 8.815 -3.021 -15.966 1.00 96.38 163 ASP A O 1
ATOM 1276 N N . HIS A 1 164 ? 7.666 -4.747 -16.860 1.00 96.94 164 HIS A N 1
ATOM 1277 C CA . HIS A 1 164 ? 7.039 -5.147 -15.604 1.00 96.94 164 HIS A CA 1
ATOM 1278 C C . HIS A 1 164 ? 8.085 -5.429 -14.527 1.00 96.94 164 HIS A C 1
ATOM 1280 O O . HIS A 1 164 ? 9.107 -6.079 -14.752 1.00 96.94 164 HIS A O 1
ATOM 1286 N N . GLY A 1 165 ? 7.787 -4.971 -13.321 1.00 96.44 165 GLY A N 1
ATOM 1287 C CA . GLY A 1 165 ? 8.713 -4.991 -12.214 1.00 96.44 165 GLY A CA 1
ATOM 1288 C C . GLY A 1 165 ? 8.896 -6.366 -11.568 1.00 96.44 165 GLY A C 1
ATOM 1289 O O . GLY A 1 165 ? 7.964 -7.163 -11.442 1.00 96.44 165 GLY A O 1
ATOM 1290 N N . THR A 1 166 ? 10.118 -6.614 -11.103 1.00 96.50 166 THR A N 1
ATOM 1291 C CA . THR A 1 166 ? 10.508 -7.797 -10.321 1.00 96.50 166 THR A CA 1
ATOM 1292 C C . THR A 1 166 ? 10.622 -7.418 -8.848 1.00 96.50 166 THR A C 1
ATOM 1294 O O . THR A 1 166 ? 11.130 -6.337 -8.530 1.00 96.50 166 THR A O 1
ATOM 1297 N N . LEU A 1 167 ? 10.145 -8.278 -7.942 1.00 95.69 167 LEU A N 1
ATOM 1298 C CA . LEU A 1 167 ? 10.336 -8.085 -6.504 1.00 95.69 167 LEU A CA 1
ATOM 1299 C C . LEU A 1 167 ? 11.670 -8.699 -6.041 1.00 95.69 167 LEU A C 1
ATOM 1301 O O . LEU A 1 167 ? 12.171 -9.642 -6.657 1.00 95.69 167 LEU A O 1
ATOM 1305 N N . PRO A 1 168 ? 12.276 -8.180 -4.957 1.00 92.75 168 PRO A N 1
ATOM 1306 C CA . PRO A 1 168 ? 13.509 -8.730 -4.408 1.00 92.75 168 PRO A CA 1
ATOM 1307 C C . PRO A 1 168 ? 13.438 -10.248 -4.182 1.00 92.75 168 PRO A C 1
ATOM 1309 O O . PRO A 1 168 ? 12.562 -10.744 -3.474 1.00 92.75 168 PRO A O 1
ATOM 1312 N N . GLY A 1 169 ? 14.407 -10.966 -4.755 1.00 89.06 169 GLY A N 1
ATOM 1313 C CA . GLY A 1 169 ? 14.524 -12.423 -4.654 1.00 89.06 169 GLY A CA 1
ATOM 1314 C C . GLY A 1 169 ? 13.865 -13.207 -5.792 1.00 89.06 169 GLY A C 1
ATOM 1315 O O . GLY A 1 169 ? 14.147 -14.396 -5.917 1.00 89.06 169 GLY A O 1
ATOM 1316 N N . ASP A 1 170 ? 13.063 -12.565 -6.644 1.00 91.12 170 ASP A N 1
ATOM 1317 C CA . ASP 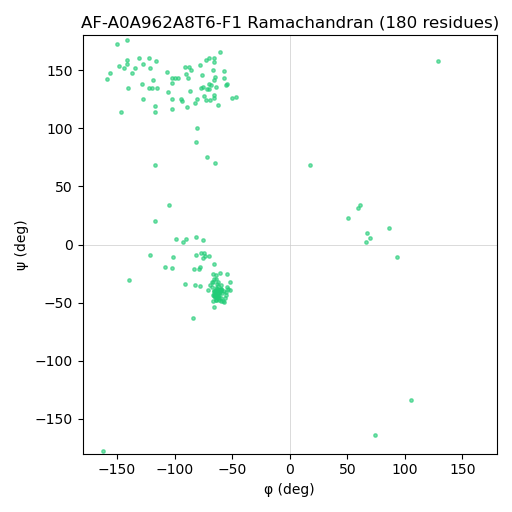A 1 170 ? 12.380 -13.252 -7.739 1.00 91.12 170 ASP A CA 1
ATOM 1318 C C . ASP A 1 170 ? 13.235 -13.308 -9.011 1.00 91.12 170 ASP A C 1
ATOM 1320 O O . ASP A 1 170 ? 13.950 -12.366 -9.357 1.00 91.12 170 ASP A O 1
ATOM 1324 N N . ALA A 1 171 ? 13.131 -14.423 -9.737 1.00 90.81 171 ALA A N 1
ATOM 1325 C CA . ALA A 1 171 ? 13.779 -14.598 -11.039 1.00 90.81 171 ALA A CA 1
ATOM 1326 C C . ALA A 1 171 ? 12.965 -13.998 -12.201 1.00 90.81 171 ALA A C 1
ATOM 1328 O O . ALA A 1 171 ? 13.521 -13.720 -13.263 1.00 90.81 171 ALA A O 1
ATOM 1329 N N . HIS A 1 172 ? 11.660 -13.804 -12.002 1.00 94.31 172 HIS A N 1
ATOM 1330 C CA . HIS A 1 172 ? 10.719 -13.316 -13.006 1.00 94.31 172 HIS A CA 1
ATOM 1331 C C . HIS A 1 172 ? 9.937 -12.113 -12.476 1.00 94.31 172 HIS A C 1
ATOM 1333 O O . HIS A 1 172 ? 9.788 -11.949 -11.266 1.00 94.31 172 HIS A O 1
ATOM 1339 N N . CYS A 1 173 ? 9.437 -11.270 -13.384 1.00 95.25 173 CYS A N 1
ATOM 1340 C CA . CYS A 1 173 ? 8.601 -10.136 -13.007 1.00 95.25 173 CYS A CA 1
ATOM 1341 C C . CYS A 1 173 ? 7.267 -10.600 -12.410 1.00 95.25 173 CYS A C 1
ATOM 1343 O O . CYS A 1 173 ? 6.787 -11.700 -12.690 1.00 95.25 173 CYS A O 1
ATOM 1345 N N . LEU A 1 174 ? 6.641 -9.733 -11.615 1.00 94.69 174 LEU A N 1
ATOM 1346 C CA . LEU A 1 174 ? 5.436 -10.083 -10.867 1.00 94.69 174 LEU A CA 1
ATOM 1347 C C . LEU A 1 174 ? 4.259 -10.460 -11.785 1.00 94.69 174 LEU A C 1
ATOM 1349 O O . LEU A 1 174 ? 3.494 -11.352 -11.448 1.00 94.69 174 LEU A O 1
ATOM 1353 N N . TYR A 1 175 ? 4.163 -9.853 -12.974 1.00 95.75 175 TYR A N 1
ATOM 1354 C CA . TYR A 1 175 ? 3.153 -10.210 -13.981 1.00 95.75 175 TYR A CA 1
ATOM 1355 C C . TYR A 1 175 ? 3.345 -11.617 -14.546 1.00 95.75 175 TYR A C 1
ATOM 1357 O O . TYR A 1 175 ? 2.385 -12.374 -14.667 1.00 95.75 175 TYR A O 1
ATOM 1365 N N . PHE A 1 176 ? 4.592 -11.999 -14.834 1.00 95.69 176 PHE A N 1
ATOM 1366 C CA . PHE A 1 176 ? 4.893 -13.361 -15.263 1.00 95.69 176 PHE A CA 1
ATOM 1367 C C . PHE A 1 176 ? 4.530 -14.371 -14.175 1.00 95.69 176 PHE A C 1
ATOM 1369 O O . PHE A 1 176 ? 3.974 -15.416 -14.489 1.00 95.69 176 PHE A O 1
ATOM 1376 N N . LEU A 1 177 ? 4.837 -14.073 -12.910 1.00 94.06 177 LEU A N 1
ATOM 1377 C CA . LEU A 1 177 ? 4.470 -14.951 -11.800 1.00 94.06 177 LEU A CA 1
ATOM 1378 C C . LEU A 1 177 ? 2.945 -15.091 -11.687 1.00 94.06 177 LEU A C 1
ATOM 1380 O O . LEU A 1 177 ? 2.466 -16.213 -11.594 1.00 94.06 177 LEU A O 1
ATOM 1384 N N . ALA A 1 178 ? 2.205 -13.984 -11.801 1.00 93.06 178 ALA A N 1
ATOM 1385 C CA . ALA A 1 178 ? 0.746 -13.971 -11.705 1.00 93.06 178 ALA A CA 1
ATOM 1386 C C . ALA A 1 178 ? 0.056 -14.785 -12.807 1.00 93.06 178 ALA A C 1
ATOM 1388 O O . ALA A 1 178 ? -0.908 -15.497 -12.556 1.00 93.06 178 ALA A O 1
ATOM 1389 N N . CYS A 1 179 ? 0.582 -14.739 -14.032 1.00 92.50 179 CYS A N 1
ATOM 1390 C CA . CYS A 1 179 ? 0.031 -15.509 -15.148 1.00 92.50 179 CYS A CA 1
ATOM 1391 C C . CYS A 1 179 ? 0.361 -17.011 -15.095 1.00 92.50 179 CYS A C 1
ATOM 1393 O O . CYS A 1 179 ? -0.177 -17.765 -15.900 1.00 92.50 179 CYS A O 1
ATOM 1395 N N . ASN A 1 180 ? 1.284 -17.434 -14.225 1.00 84.12 180 ASN A N 1
ATOM 1396 C CA . ASN A 1 180 ? 1.742 -18.823 -14.111 1.00 84.12 180 ASN A CA 1
ATOM 1397 C C . ASN A 1 180 ? 1.417 -19.433 -12.732 1.00 84.12 180 ASN A C 1
ATOM 1399 O O . ASN A 1 180 ? 2.054 -20.412 -12.336 1.00 84.12 180 ASN A O 1
ATOM 1403 N N . GLU A 1 181 ? 0.462 -18.860 -11.992 1.00 62.75 181 GLU A N 1
ATOM 1404 C CA . GLU A 1 181 ? -0.157 -19.513 -10.832 1.00 62.75 181 GLU A CA 1
ATOM 1405 C C . GLU A 1 181 ? -1.081 -20.659 -11.313 1.00 62.75 181 GLU A C 1
ATOM 1407 O O . GLU A 1 181 ? -2.299 -20.513 -11.336 1.00 62.75 181 GLU A O 1
ATOM 1412 N N . ASP A 1 182 ? -0.489 -21.787 -11.730 1.00 46.47 182 ASP A N 1
ATOM 1413 C CA . ASP A 1 182 ? -1.169 -23.080 -11.964 1.00 46.47 182 ASP A CA 1
ATOM 1414 C C . ASP A 1 182 ? -0.936 -24.061 -10.795 1.00 46.47 182 ASP A C 1
ATOM 1416 O O . ASP A 1 182 ? 0.243 -24.294 -10.424 1.00 46.47 182 ASP A O 1
#

Radius of gyration: 18.4 Å; Cα contacts (8 Å, |Δi|>4): 293; chains: 1; bounding box: 38×44×54 Å

Foldseek 3Di:
DQLVLLCQLLVNDFDAACDDPRHRHTPSPDDLVVLVVLCPDDDDDDPSSVVSNVSSVSSNVSVVQQVLQVCLLVQNQPPPDQFWKKWKAKFFPDGTIHIDRDPLRVLVSVCSSFDQDPPPRATRADALATMKIFIWTAGSNRDIATPAMDDHPVDDPPPRVDDHDDGPPDPDHRSVSNVPPD

Mean predicted aligned error: 6.65 Å

pLDDT: mean 89.18, std 8.76, range [46.47, 98.38]

Secondary structure (DSSP, 8-state):
--HHHHHHHTT---PBP-SSTTTTSBGGGS-HHHHHHHHHPPS-S-HHHHHHHHHHHHHHHHH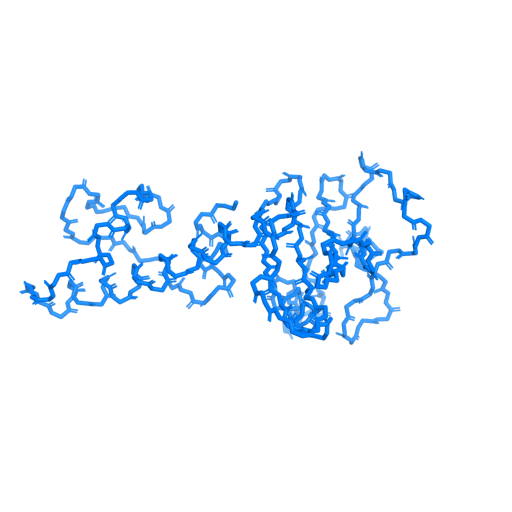HHHHHHHHHHTTS--TT-SS-EEEEEEESSS-EEEEESSHHHHHHHHHHHSPBPTTT-PBP---TTT-EEEEEEE-TTS-EEEEEEEE-TTS-GGGGS-PPPPPTT-SS-HHHHHHT--